Protein AF-A0A940U4U2-F1 (afdb_monomer_lite)

Secondary structure (DSSP, 8-state):
-EEESS-----TT-----EEE--GGGGGSPSEEEEEEEEE--TTTS---EEEEEEEEEPPP--S-EEEEEEETTEEEEEE-SSSSSB---TTTSEEE-SS---TT-EEEEEEGGGS-EEEEEEETTEEEE--S--SS---TTTSEEEE-S--STT-EEEEE-TTSSS--EEEEEETTEEEE--SS-S---BTTBEEE--S--STT-EEEEE-TTSSS--EEEEEETTEEEE-SS-SSS---TTTSEEE-SS--STT-EEEEE-TTSSS--EEEEEETTEEEE-SSSSSS---TTTSEEESBS--STT-EEEE-

Foldseek 3Di:
DDKVPLDDDDDPPDDDDIDDDDDPCLVVDDFDKDKDWDWDADPPPRPDIDIHIDIDTDAPLLQQWKKWWDADPQFIKIWTQRRSPLAPPDCVRTNIADRDGSHPQWDKAWACAPVPPIWIWIDHQQKIWTCQQRRSYDDDCVNIPIAGAQHRDPQWDKDWWAQPLPRHIFIWTDHQQWIWTAPNPRHRDDDVNTPIADSDHRDPQWDKAWWQQPLPSHIAIWTDHQQKIWTQNVRRRYDPDCVRTPIAHHAHRDPPWDKYWDQSRPSSHIAIWTDDQQKIWTPNVRPSDRPDCVRTPMRRHRHRDPPIDMYTD

Radius of gyration: 23.56 Å; chains: 1; bounding box: 61×48×70 Å

Sequence (313 aa):
MKLSPAGGNLKSGATVKVSASIDDIAASFQPGTYYASILFKNNTNGQGNISLPLRFQVKYPAAGIIGIFRKEAGLGYWYFDDNGNGQWDGCETDACFGPFGGGTGDVPLIGNWEGKGKRIAIYRGGYWFFDYNGSGTWDDCNLNVCKKGFGGSPEDIPVVGDWEGKGIDRIGFYRNGSWFLDNGNGVLEACGVDFCLGPFGGYPEDLPVVGDWTGNGASKIGIYRNGQWFLDANGNGKWDGCETDRCIEDFGGLPGDLPVAGDWTGNGVSKIGFYRNGAWYLDYNGNGIWDGCDVDECFQSFGGIPGDLPVVY

pLDDT: mean 89.65, std 8.81, range [51.09, 98.69]

Structure (mmCIF, N/CA/C/O backbone):
data_AF-A0A940U4U2-F1
#
_entry.id   AF-A0A940U4U2-F1
#
loop_
_atom_site.group_PDB
_atom_site.id
_atom_site.type_symbol
_atom_site.label_atom_id
_atom_site.label_alt_id
_atom_site.label_comp_id
_atom_site.label_asym_id
_atom_site.label_entity_id
_atom_site.label_seq_id
_atom_site.pdbx_PDB_ins_code
_atom_site.Cartn_x
_atom_site.Cartn_y
_atom_site.Cartn_z
_atom_site.occupancy
_atom_site.B_iso_or_equiv
_atom_site.auth_seq_id
_atom_site.auth_comp_id
_atom_site.auth_asym_id
_atom_site.auth_atom_id
_atom_site.pdbx_PDB_model_num
ATOM 1 N N . MET A 1 1 ? -9.619 -1.098 36.007 1.00 73.56 1 MET A N 1
ATOM 2 C CA . MET A 1 1 ? -10.976 -0.607 35.659 1.00 73.56 1 MET A CA 1
ATOM 3 C C . MET A 1 1 ? -11.559 0.122 36.863 1.00 73.56 1 MET A C 1
ATOM 5 O O . MET A 1 1 ? -11.462 -0.385 37.977 1.00 73.56 1 MET A O 1
ATOM 9 N N . LYS A 1 2 ? -12.165 1.293 36.655 1.00 80.25 2 LYS A N 1
ATOM 10 C CA . LYS A 1 2 ? -12.806 2.106 37.699 1.00 80.25 2 LYS A CA 1
ATOM 11 C C . LYS A 1 2 ? -14.323 2.121 37.502 1.00 80.25 2 LYS A C 1
ATOM 13 O O . LYS A 1 2 ? -14.800 2.153 36.372 1.00 80.25 2 LYS A O 1
ATOM 18 N N . LEU A 1 3 ? -15.072 2.107 38.606 1.00 83.50 3 LEU A N 1
ATOM 19 C CA . LEU A 1 3 ? -16.534 2.227 38.623 1.00 83.50 3 LEU A CA 1
ATOM 20 C C . LEU A 1 3 ? -16.937 3.556 39.264 1.00 83.50 3 LEU A C 1
ATOM 22 O O . LEU A 1 3 ? -16.390 3.924 40.304 1.00 83.50 3 LEU A O 1
ATOM 26 N N . SER A 1 4 ? -17.918 4.250 38.684 1.00 86.75 4 SER A N 1
ATOM 27 C CA . SER A 1 4 ? -18.458 5.486 39.256 1.00 86.75 4 SER A CA 1
ATOM 28 C C . SER A 1 4 ? -19.975 5.622 39.033 1.00 86.75 4 SER A C 1
ATOM 30 O O . SER A 1 4 ? -20.406 5.666 37.877 1.00 86.75 4 SER A O 1
ATOM 32 N N . PRO A 1 5 ? -20.794 5.705 40.105 1.00 85.75 5 PRO A N 1
ATOM 33 C CA . PRO A 1 5 ? -20.440 5.395 41.494 1.00 85.75 5 PRO A CA 1
ATOM 34 C C . PRO A 1 5 ? -20.258 3.877 41.698 1.00 85.75 5 PRO A C 1
ATOM 36 O O . PRO A 1 5 ? -20.974 3.076 41.106 1.00 85.75 5 PRO A O 1
ATOM 39 N N . ALA A 1 6 ? -19.331 3.467 42.571 1.00 83.19 6 ALA A N 1
ATOM 40 C CA . ALA A 1 6 ? -19.114 2.050 42.908 1.00 83.19 6 ALA A CA 1
ATOM 41 C C . ALA A 1 6 ? -20.149 1.482 43.909 1.00 83.19 6 ALA A C 1
ATOM 43 O O . ALA A 1 6 ? -20.152 0.287 44.197 1.00 83.19 6 ALA A O 1
ATOM 44 N N . GLY A 1 7 ? -21.024 2.335 44.449 1.00 84.00 7 GLY A N 1
ATOM 45 C CA . GLY A 1 7 ? -22.088 1.972 45.382 1.00 84.00 7 GLY A CA 1
ATOM 46 C C . GLY A 1 7 ? -22.942 3.181 45.766 1.00 84.00 7 GLY A C 1
ATOM 47 O O . GLY A 1 7 ? -22.566 4.325 45.515 1.00 84.00 7 GLY A O 1
ATOM 48 N N . GLY A 1 8 ? -24.106 2.935 46.366 1.00 85.44 8 GLY A N 1
ATOM 49 C CA . GLY A 1 8 ? -25.023 3.985 46.805 1.00 85.44 8 GLY A CA 1
ATOM 50 C C . GLY A 1 8 ? -26.379 3.434 47.237 1.00 85.44 8 GLY A C 1
ATOM 51 O O . GLY A 1 8 ? -26.629 2.234 47.147 1.00 85.44 8 GLY A O 1
ATOM 52 N N . ASN A 1 9 ? -27.257 4.327 47.693 1.00 84.44 9 ASN A N 1
ATOM 53 C CA . ASN A 1 9 ? -28.628 3.988 48.067 1.00 84.44 9 ASN A CA 1
ATOM 54 C C . ASN A 1 9 ? -29.591 4.384 46.945 1.00 84.44 9 ASN A C 1
ATOM 56 O O . ASN A 1 9 ? -29.570 5.526 46.485 1.00 84.44 9 ASN A O 1
ATOM 60 N N . LEU A 1 10 ? -30.471 3.463 46.553 1.00 83.06 10 LEU A N 1
ATOM 61 C CA . LEU A 1 10 ? -31.552 3.722 45.606 1.00 83.06 10 LEU A CA 1
ATOM 62 C C . LEU A 1 10 ? -32.899 3.677 46.327 1.00 83.06 10 LEU A C 1
ATOM 64 O O . LEU A 1 10 ? -33.168 2.756 47.096 1.00 83.06 10 LEU A O 1
ATOM 68 N N . LYS A 1 11 ? -33.769 4.652 46.059 1.00 85.81 11 LYS A N 1
ATOM 69 C CA . LYS A 1 11 ? -35.176 4.564 46.471 1.00 85.81 11 LYS A CA 1
ATOM 70 C C . LYS A 1 11 ? -35.928 3.619 45.531 1.00 85.81 11 LYS A C 1
ATOM 72 O O . LYS A 1 11 ? -35.532 3.446 44.380 1.00 85.81 11 LYS A O 1
ATOM 77 N N . SER A 1 12 ? -37.032 3.046 46.009 1.00 82.25 12 SER A N 1
ATOM 78 C CA . SER A 1 12 ? -37.917 2.232 45.166 1.00 82.25 12 SER A CA 1
ATOM 79 C C . SER A 1 12 ? -38.336 3.007 43.910 1.00 82.25 12 SER A C 1
ATOM 81 O O . SER A 1 12 ? -38.736 4.167 44.012 1.00 82.25 12 SER A O 1
ATOM 83 N N . GLY A 1 13 ? -38.199 2.380 42.738 1.00 83.12 13 GLY A N 1
ATOM 84 C CA . GLY A 1 13 ? -38.527 2.972 41.435 1.00 83.12 13 GLY A CA 1
ATOM 85 C C . GLY A 1 13 ? -37.515 3.986 40.883 1.00 83.12 13 GLY A C 1
ATOM 86 O O . GLY A 1 13 ? -37.729 4.502 39.791 1.00 83.12 13 GLY A O 1
ATOM 87 N N . ALA A 1 14 ? -36.426 4.285 41.598 1.00 86.88 14 ALA A N 1
ATOM 88 C CA . ALA A 1 14 ? -35.375 5.169 41.097 1.00 86.88 14 ALA A CA 1
ATOM 89 C C . ALA A 1 14 ? -34.406 4.435 40.150 1.00 86.88 14 ALA A C 1
ATOM 91 O O . ALA A 1 14 ? -34.341 3.208 40.122 1.00 86.88 14 ALA A O 1
ATOM 92 N N . THR A 1 15 ? -33.608 5.203 39.407 1.00 85.06 15 THR A N 1
ATOM 93 C CA . THR A 1 15 ? -32.552 4.709 38.510 1.00 85.06 15 THR A CA 1
ATOM 94 C C . THR A 1 15 ? -31.234 5.426 38.795 1.00 85.06 15 THR A C 1
ATOM 96 O O . THR A 1 15 ? -31.237 6.621 39.089 1.00 85.06 15 THR A O 1
ATOM 99 N N . VAL A 1 16 ? -30.105 4.728 38.655 1.00 85.81 16 VAL A N 1
ATOM 100 C CA . VAL A 1 16 ? -28.755 5.319 38.678 1.00 85.81 16 VAL A CA 1
ATOM 101 C C . VAL A 1 16 ? -27.968 4.849 37.462 1.00 85.81 16 VAL A C 1
ATOM 103 O O . VAL A 1 16 ? -28.085 3.696 37.052 1.00 85.81 16 VAL A O 1
ATOM 106 N N . LYS A 1 17 ? -27.157 5.740 36.890 1.00 83.81 17 LYS A N 1
ATOM 107 C CA . LYS A 1 17 ? -26.181 5.393 35.857 1.00 83.81 17 LYS A CA 1
ATOM 108 C C . LYS A 1 17 ? -24.862 5.035 36.538 1.00 83.81 17 LYS A C 1
ATOM 110 O O . LYS A 1 17 ? -24.334 5.849 37.290 1.00 83.81 17 LYS A O 1
ATOM 115 N N . VAL A 1 18 ? -24.349 3.837 36.272 1.00 83.62 18 VAL A N 1
ATOM 116 C CA . VAL A 1 18 ? -23.005 3.413 36.684 1.00 83.62 18 VAL A CA 1
ATOM 117 C C . VAL A 1 18 ? -22.132 3.374 35.443 1.00 83.62 18 VAL A C 1
ATOM 119 O O . VAL A 1 18 ? -22.464 2.692 34.475 1.00 83.62 18 VAL A O 1
ATOM 122 N N . SER A 1 19 ? -21.032 4.116 35.471 1.00 81.31 19 SER A N 1
ATOM 123 C CA . SER A 1 19 ? -20.027 4.095 34.414 1.00 81.31 19 SER A CA 1
ATOM 124 C C . SER A 1 19 ? -18.872 3.192 34.830 1.00 81.31 19 SER A C 1
ATOM 126 O O . SER A 1 19 ? -18.379 3.297 35.955 1.00 81.31 19 SER A O 1
ATOM 128 N N . ALA A 1 20 ? -18.434 2.330 33.916 1.00 79.25 20 ALA A N 1
ATOM 129 C CA . ALA A 1 20 ? -17.174 1.610 34.019 1.00 79.25 20 ALA A CA 1
ATOM 130 C C . ALA A 1 20 ? -16.187 2.221 33.025 1.00 79.25 20 ALA A C 1
ATOM 132 O O . ALA A 1 20 ? -16.533 2.408 31.860 1.00 79.25 20 ALA A O 1
ATOM 133 N N . SER A 1 21 ? -14.981 2.544 33.482 1.00 77.19 21 SER A N 1
ATOM 134 C CA . SER A 1 21 ? -13.904 3.028 32.622 1.00 77.19 21 SER A CA 1
ATOM 135 C C . SER A 1 21 ? -12.669 2.157 32.779 1.00 77.19 21 SER A C 1
ATOM 137 O O . SER A 1 21 ? -12.340 1.681 33.873 1.00 77.19 21 SER A O 1
ATOM 139 N N . ILE A 1 22 ? -11.971 1.950 31.673 1.00 74.50 22 ILE A N 1
ATOM 140 C CA . ILE A 1 22 ? -10.638 1.365 31.684 1.00 74.50 22 ILE A CA 1
ATOM 141 C C . ILE A 1 22 ? -9.683 2.421 32.264 1.00 74.50 22 ILE A C 1
ATOM 143 O O . ILE A 1 22 ? -9.863 3.615 32.037 1.00 74.50 22 ILE A O 1
ATOM 147 N N . ASP A 1 23 ? -8.763 1.999 33.125 1.00 76.62 23 ASP A N 1
ATOM 148 C CA . ASP A 1 23 ? -7.698 2.841 33.672 1.00 76.62 23 ASP A CA 1
ATOM 149 C C . ASP A 1 23 ? -6.376 2.548 32.957 1.00 76.62 23 ASP A C 1
ATOM 151 O O . ASP A 1 23 ? -6.257 1.558 32.238 1.00 76.62 23 ASP A O 1
ATOM 155 N N . ASP A 1 24 ? -5.373 3.388 33.202 1.00 71.69 24 ASP A N 1
ATOM 156 C CA . ASP A 1 24 ? -4.065 3.354 32.529 1.00 71.69 24 ASP A CA 1
ATOM 157 C C . ASP A 1 24 ? -3.314 2.018 32.702 1.00 71.69 24 ASP A C 1
ATOM 159 O O . ASP A 1 24 ? -2.383 1.719 31.963 1.00 71.69 24 ASP A O 1
ATOM 163 N N . ILE A 1 25 ? -3.754 1.166 33.638 1.00 69.81 25 ILE A N 1
ATOM 164 C CA . ILE A 1 25 ? -3.263 -0.208 33.809 1.00 69.81 25 ILE A CA 1
ATOM 165 C C . ILE A 1 25 ? -3.473 -1.047 32.537 1.00 69.81 25 ILE A C 1
ATOM 167 O O . ILE A 1 25 ? -2.694 -1.960 32.285 1.00 69.81 25 ILE A O 1
ATOM 171 N N . ALA A 1 26 ? -4.479 -0.754 31.707 1.00 66.06 26 ALA A N 1
ATOM 172 C CA . ALA A 1 26 ? -4.673 -1.486 30.454 1.00 66.06 26 ALA A CA 1
ATOM 173 C C . ALA A 1 26 ? -3.474 -1.388 29.498 1.00 66.06 26 ALA A C 1
ATOM 175 O O . ALA A 1 26 ? -3.264 -2.314 28.721 1.00 66.06 26 ALA A O 1
ATOM 176 N N . ALA A 1 27 ? -2.639 -0.349 29.612 1.00 63.41 27 ALA A N 1
ATOM 177 C CA . ALA A 1 27 ? -1.405 -0.233 28.837 1.00 63.41 27 ALA A CA 1
ATOM 178 C C . ALA A 1 27 ? -0.370 -1.331 29.161 1.00 63.41 27 ALA A C 1
ATOM 180 O O . ALA A 1 27 ? 0.558 -1.544 28.388 1.00 63.41 27 ALA A O 1
ATOM 181 N N . SER A 1 28 ? -0.502 -2.041 30.290 1.00 72.62 28 SER A N 1
ATOM 182 C CA . SER A 1 28 ? 0.400 -3.140 30.663 1.00 72.62 28 SER A CA 1
ATOM 183 C C . SER A 1 28 ? -0.110 -4.524 30.256 1.00 72.62 28 SER A C 1
ATOM 185 O O . SER A 1 28 ? 0.528 -5.529 30.575 1.00 72.62 28 SER A O 1
ATOM 187 N N . PHE A 1 29 ? -1.298 -4.613 29.659 1.00 73.00 29 PHE A N 1
ATOM 188 C CA . PHE A 1 29 ? -1.885 -5.887 29.267 1.00 73.00 29 PHE A CA 1
ATOM 189 C C . PHE A 1 29 ? -1.269 -6.331 27.941 1.00 73.00 29 PHE A C 1
ATOM 191 O O . PHE A 1 29 ? -0.959 -5.513 27.080 1.00 73.00 29 PHE A O 1
ATOM 198 N N . GLN A 1 30 ? -1.081 -7.639 27.780 1.00 71.38 30 GLN A N 1
ATOM 199 C CA . GLN A 1 30 ? -0.747 -8.175 26.467 1.00 71.38 30 GLN A CA 1
ATOM 200 C C . GLN A 1 30 ? -1.970 -8.060 25.550 1.00 71.38 30 GLN A C 1
ATOM 202 O O . GLN A 1 30 ? -3.103 -8.029 26.034 1.00 71.38 30 GLN A O 1
ATOM 207 N N . PRO A 1 31 ? -1.776 -8.025 24.232 1.00 69.94 31 PRO A N 1
ATOM 208 C CA . PRO A 1 31 ? -2.895 -8.064 23.310 1.00 69.94 31 PRO A CA 1
ATOM 209 C C . PRO A 1 31 ? -3.717 -9.340 23.470 1.00 69.94 31 PRO A C 1
ATOM 211 O O . PRO A 1 31 ? -3.188 -10.435 23.666 1.00 69.94 31 PRO A O 1
ATOM 214 N N . GLY A 1 32 ? -5.033 -9.188 23.426 1.00 67.50 32 GLY A N 1
ATOM 215 C CA . GLY A 1 32 ? -5.975 -10.263 23.667 1.00 67.50 32 GLY A CA 1
ATOM 216 C C . GLY A 1 32 ? -7.377 -9.769 23.991 1.00 67.50 32 GLY A C 1
ATOM 217 O O . GLY A 1 32 ? -7.620 -8.600 24.304 1.00 67.50 32 GLY A O 1
ATOM 218 N N . THR A 1 33 ? -8.327 -10.700 23.923 1.00 77.50 33 THR A N 1
ATOM 219 C CA . THR A 1 33 ? -9.676 -10.475 24.442 1.00 77.50 33 THR A CA 1
ATOM 220 C C . THR A 1 33 ? -9.715 -10.863 25.909 1.00 77.50 33 THR A C 1
ATOM 222 O O . THR A 1 33 ? -9.374 -11.984 26.286 1.00 77.50 33 THR A O 1
ATOM 225 N N . TYR A 1 34 ? -10.195 -9.942 26.727 1.00 81.44 34 TYR A N 1
ATOM 226 C CA . TYR A 1 34 ? -10.358 -10.125 28.151 1.00 81.44 34 TYR A CA 1
ATOM 227 C C . TYR A 1 34 ? -11.831 -10.066 28.521 1.00 81.44 34 TYR A C 1
ATOM 229 O O . TYR A 1 34 ? -12.612 -9.253 28.016 1.00 81.44 34 TYR A O 1
ATOM 237 N N . TYR A 1 35 ? -12.196 -10.938 29.452 1.00 84.00 35 TYR A N 1
ATOM 238 C CA . TYR A 1 35 ? -13.545 -11.044 29.971 1.00 84.00 35 TYR A CA 1
ATOM 239 C C . TYR A 1 35 ? -13.549 -10.632 31.434 1.00 84.00 35 TYR A C 1
ATOM 241 O O . TYR A 1 35 ? -12.702 -11.048 32.224 1.00 84.00 35 TYR A O 1
ATOM 249 N N . ALA A 1 36 ? -14.524 -9.814 31.794 1.00 83.19 36 ALA A N 1
ATOM 250 C CA . ALA A 1 36 ? -14.787 -9.424 33.166 1.00 83.19 36 ALA A CA 1
ATOM 251 C C . ALA A 1 36 ? -16.295 -9.424 33.413 1.00 83.19 36 ALA A C 1
ATOM 253 O O . ALA A 1 36 ? -17.101 -9.652 32.512 1.00 83.19 36 ALA A O 1
ATOM 254 N N . SER A 1 37 ? -16.695 -9.157 34.649 1.00 86.81 37 SER A N 1
ATOM 255 C CA . SER A 1 37 ? -18.101 -8.967 34.980 1.00 86.81 37 SER A CA 1
ATOM 256 C C . SER A 1 37 ? -18.265 -7.866 36.013 1.00 86.81 37 SER A C 1
ATOM 258 O O . SER A 1 37 ? -17.538 -7.850 37.009 1.00 86.81 37 SER A O 1
ATOM 260 N N . ILE A 1 38 ? -19.245 -6.986 35.817 1.00 85.62 38 ILE A N 1
ATOM 261 C CA . ILE A 1 38 ? -19.690 -6.066 36.866 1.00 85.62 38 ILE A CA 1
ATOM 262 C C . ILE A 1 38 ? -20.742 -6.788 37.699 1.00 85.62 38 ILE A C 1
ATOM 264 O O . ILE A 1 38 ? -21.801 -7.158 37.193 1.00 85.62 38 ILE A O 1
ATOM 268 N N . LEU A 1 39 ? -20.457 -6.956 38.988 1.00 87.25 39 LEU A N 1
ATOM 269 C CA . LEU A 1 39 ? -21.382 -7.552 39.941 1.00 87.25 39 LEU A CA 1
ATOM 270 C C . LEU A 1 39 ? -22.124 -6.465 40.723 1.00 87.25 39 LEU A C 1
ATOM 272 O O . LEU A 1 39 ? -21.529 -5.752 41.530 1.00 87.25 39 LEU A O 1
ATOM 276 N N . PHE A 1 40 ? -23.440 -6.401 40.547 1.00 86.25 40 PHE A N 1
ATOM 277 C CA . PHE A 1 40 ? -24.332 -5.578 41.356 1.00 86.25 40 PHE A CA 1
ATOM 278 C C . PHE A 1 40 ? -24.867 -6.418 42.516 1.00 86.25 40 PHE A C 1
ATOM 280 O O . PHE A 1 40 ? -25.560 -7.415 42.301 1.00 86.25 40 PHE A O 1
ATOM 287 N N . LYS A 1 41 ? -24.539 -6.024 43.753 1.00 86.25 41 LYS A N 1
ATOM 288 C CA . LYS A 1 41 ? -25.039 -6.668 44.975 1.00 86.25 41 LYS A CA 1
ATOM 289 C C . LYS A 1 41 ? -26.103 -5.808 45.644 1.00 86.25 41 LYS A C 1
ATOM 291 O O . LYS A 1 41 ? -25.838 -4.668 46.021 1.00 86.25 41 LYS A O 1
ATOM 296 N N . ASN A 1 42 ? -27.283 -6.378 45.837 1.00 82.88 42 ASN A N 1
ATOM 297 C CA . ASN A 1 42 ? -28.318 -5.820 46.678 1.00 82.88 42 ASN A CA 1
ATOM 298 C C . ASN A 1 42 ? -28.096 -6.239 48.139 1.00 82.88 42 ASN A C 1
ATOM 300 O O . ASN A 1 42 ? -28.363 -7.375 48.533 1.00 82.88 42 ASN A O 1
ATOM 304 N N . ASN A 1 43 ? -27.651 -5.287 48.956 1.00 82.44 43 ASN A N 1
ATOM 305 C CA . ASN A 1 43 ? -27.386 -5.514 50.375 1.00 82.44 43 ASN A CA 1
ATOM 306 C C . ASN A 1 43 ? -28.600 -5.243 51.283 1.00 82.44 43 ASN A C 1
ATOM 308 O O . ASN A 1 43 ? -28.461 -5.339 52.498 1.00 82.44 43 ASN A O 1
ATOM 312 N N . THR A 1 44 ? -29.779 -4.897 50.746 1.00 80.19 44 THR A N 1
ATOM 313 C CA . THR A 1 44 ? -30.961 -4.634 51.588 1.00 80.19 44 THR A CA 1
ATOM 314 C C . THR A 1 44 ? -31.681 -5.917 51.985 1.00 80.19 44 THR A C 1
ATOM 316 O O . THR A 1 44 ? -32.074 -6.068 53.136 1.00 80.19 44 THR A O 1
ATOM 319 N N . ASN A 1 45 ? -31.870 -6.842 51.040 1.00 79.12 45 ASN A N 1
ATOM 320 C CA . ASN A 1 45 ? -32.565 -8.116 51.264 1.00 79.12 45 ASN A CA 1
ATOM 321 C C . ASN A 1 45 ? -31.836 -9.330 50.661 1.00 79.12 45 ASN A C 1
ATOM 323 O O . ASN A 1 45 ? -32.355 -10.442 50.725 1.00 79.12 45 ASN A O 1
ATOM 327 N N . GLY A 1 46 ? -30.658 -9.131 50.056 1.00 72.44 46 GLY A N 1
ATOM 328 C CA . GLY A 1 46 ? -29.865 -10.199 49.441 1.00 72.44 46 GLY A CA 1
ATOM 329 C C . GLY A 1 46 ? -30.437 -10.771 48.137 1.00 72.44 46 GLY A C 1
ATOM 330 O O . GLY A 1 46 ? -29.862 -11.714 47.598 1.00 72.44 46 GLY A O 1
ATOM 331 N N . GLN A 1 47 ? -31.543 -10.230 47.617 1.00 79.50 47 GLN A N 1
ATOM 332 C CA . GLN A 1 47 ? -32.192 -10.679 46.381 1.00 79.50 47 GLN A CA 1
ATOM 333 C C . GLN A 1 47 ? -32.019 -9.658 45.250 1.00 79.50 47 GLN A C 1
ATOM 335 O O . GLN A 1 47 ? -31.954 -8.454 45.486 1.00 79.50 47 GLN A O 1
ATOM 340 N N . GLY A 1 48 ? -31.987 -10.133 44.000 1.00 79.56 48 GLY A N 1
ATOM 341 C CA . GLY A 1 48 ? -31.850 -9.265 42.822 1.00 79.56 48 GLY A CA 1
ATOM 342 C C . GLY A 1 48 ? -30.409 -8.857 42.496 1.00 79.56 48 GLY A C 1
ATOM 343 O O . GLY A 1 48 ? -30.204 -7.877 41.785 1.00 79.56 48 GLY A O 1
ATOM 344 N N . ASN A 1 49 ? -29.412 -9.597 42.997 1.00 88.06 49 ASN A N 1
ATOM 345 C CA . ASN A 1 49 ? -28.038 -9.467 42.511 1.00 88.06 49 ASN A CA 1
ATOM 346 C C . ASN A 1 49 ? -27.990 -9.813 41.018 1.00 88.06 49 ASN A C 1
ATOM 348 O O . ASN A 1 49 ? -28.579 -10.811 40.601 1.00 88.06 49 ASN A O 1
ATOM 352 N N . ILE A 1 50 ? -27.254 -9.033 40.232 1.00 87.62 50 ILE A N 1
ATOM 353 C CA . ILE A 1 50 ? -27.058 -9.286 38.801 1.00 87.62 50 ILE A CA 1
ATOM 354 C C . ILE A 1 50 ? -25.579 -9.150 38.446 1.00 87.62 50 ILE A C 1
ATOM 356 O O . ILE A 1 50 ? -24.876 -8.291 38.978 1.00 87.62 50 ILE A O 1
ATOM 360 N N . SER A 1 51 ? -25.109 -10.022 37.558 1.00 88.81 51 SER A N 1
ATOM 361 C CA . SER A 1 51 ? -23.772 -9.960 36.976 1.00 88.81 51 SER A CA 1
ATOM 362 C C . SER A 1 51 ? -23.911 -9.606 35.503 1.00 88.81 51 SER A C 1
ATOM 364 O O . SER A 1 51 ? -24.610 -10.309 34.772 1.00 88.81 51 SER A O 1
ATOM 366 N N . LEU A 1 52 ? -23.288 -8.510 35.078 1.00 88.69 52 LEU A N 1
ATOM 367 C CA . LEU A 1 52 ? -23.254 -8.109 33.675 1.00 88.69 52 LEU A CA 1
ATOM 368 C C . LEU A 1 52 ? -21.881 -8.454 33.093 1.00 88.69 52 LEU A C 1
ATOM 370 O O . LEU A 1 52 ? -20.877 -7.998 33.651 1.00 88.69 52 LEU A O 1
ATOM 374 N N . PRO A 1 53 ? -21.807 -9.245 32.007 1.00 86.00 53 PRO A N 1
ATOM 375 C CA . PRO A 1 53 ? -20.540 -9.539 31.363 1.00 86.00 53 PRO A CA 1
ATOM 376 C C . PRO A 1 53 ? -19.981 -8.278 30.704 1.00 86.00 53 PRO A C 1
ATOM 378 O O . PRO A 1 53 ? -20.711 -7.482 30.116 1.00 86.00 53 PRO A O 1
ATOM 381 N N . LEU A 1 54 ? -18.667 -8.125 30.788 1.00 83.81 54 LEU A N 1
ATOM 382 C CA . LEU A 1 54 ? -17.893 -7.153 30.040 1.00 83.81 54 LEU A CA 1
ATOM 383 C C . LEU A 1 54 ? -16.881 -7.894 29.180 1.00 83.81 54 LEU A C 1
ATOM 385 O O . LEU A 1 54 ? -16.216 -8.824 29.640 1.00 83.81 54 LEU A O 1
ATOM 389 N N . ARG A 1 55 ? -16.730 -7.423 27.950 1.00 81.12 55 ARG A N 1
ATOM 390 C CA . ARG A 1 55 ? -15.636 -7.789 27.059 1.00 81.12 55 ARG A CA 1
ATOM 391 C C . ARG A 1 55 ? -14.822 -6.528 26.819 1.00 81.12 55 ARG A C 1
ATOM 393 O O . ARG A 1 55 ? -15.400 -5.488 26.515 1.00 81.12 55 ARG A O 1
ATOM 400 N N . PHE A 1 56 ? -13.510 -6.620 26.963 1.00 78.69 56 PHE A N 1
ATOM 401 C CA . PHE A 1 56 ? -12.601 -5.592 26.474 1.00 78.69 56 PHE A CA 1
ATOM 402 C C . PHE A 1 56 ? -11.491 -6.255 25.673 1.00 78.69 56 PHE A C 1
ATOM 404 O O . PHE A 1 56 ? -11.093 -7.383 25.961 1.00 78.69 56 PHE A O 1
ATOM 411 N N . GLN A 1 57 ? -11.025 -5.567 24.644 1.00 71.62 57 GLN A N 1
ATOM 412 C CA . GLN A 1 57 ? -9.959 -6.047 23.787 1.00 71.62 57 GLN A CA 1
ATOM 413 C C . GLN A 1 57 ? -8.786 -5.097 23.948 1.00 71.62 57 GLN A C 1
ATOM 415 O O . GLN A 1 57 ? -8.934 -3.889 23.785 1.00 71.62 57 GLN A O 1
ATOM 420 N N . VAL A 1 58 ? -7.643 -5.654 24.323 1.00 71.44 58 VAL A N 1
ATOM 421 C CA . VAL A 1 58 ? -6.366 -4.957 24.234 1.00 71.44 58 VAL A CA 1
ATOM 422 C C . VAL A 1 58 ? -5.803 -5.388 22.897 1.00 71.44 58 VAL A C 1
ATOM 424 O O . VAL A 1 58 ? -5.614 -6.580 22.664 1.00 71.44 58 VAL A O 1
ATOM 427 N N . LYS A 1 59 ? -5.634 -4.452 21.979 1.00 63.62 59 LYS A N 1
ATOM 428 C CA . LYS A 1 59 ? -4.933 -4.721 20.727 1.00 63.62 59 LYS A CA 1
ATOM 429 C C . LYS A 1 59 ? -3.478 -4.311 20.938 1.00 63.62 59 LYS A C 1
ATOM 431 O O . LYS A 1 59 ? -3.186 -3.549 21.865 1.00 63.62 59 LYS A O 1
ATOM 436 N N . TYR A 1 60 ? -2.557 -4.812 20.115 1.00 57.50 60 TYR A N 1
ATOM 437 C CA . TYR A 1 60 ? -1.328 -4.038 19.936 1.00 57.50 60 TYR A CA 1
ATOM 438 C C . TYR A 1 60 ? -1.784 -2.612 19.587 1.00 57.50 60 TYR A C 1
ATOM 440 O O . TYR A 1 60 ? -2.806 -2.499 18.897 1.00 57.50 60 TYR A O 1
ATOM 448 N N . PRO A 1 61 ? -1.102 -1.531 20.022 1.00 52.25 61 PRO A N 1
ATOM 449 C CA . PRO A 1 61 ? -1.199 -0.332 19.203 1.00 52.25 61 PRO A CA 1
ATOM 450 C C . PRO A 1 61 ? -0.940 -0.855 17.795 1.00 52.25 61 PRO A C 1
ATOM 452 O O . PRO A 1 61 ? 0.050 -1.576 17.608 1.00 52.25 61 PRO A O 1
ATOM 455 N N . ALA A 1 62 ? -1.872 -0.655 16.857 1.00 52.59 62 ALA A N 1
ATOM 456 C CA . ALA A 1 62 ? -1.479 -0.764 15.466 1.00 52.59 62 ALA A CA 1
ATOM 457 C C . ALA A 1 62 ? -0.265 0.153 15.443 1.00 52.59 62 ALA A C 1
ATOM 459 O O . ALA A 1 62 ? -0.424 1.341 15.720 1.00 52.59 62 ALA A O 1
ATOM 460 N N . ALA A 1 63 ? 0.957 -0.403 15.389 1.00 51.09 63 ALA A N 1
ATOM 461 C CA . ALA A 1 63 ? 2.152 0.435 15.424 1.00 51.09 63 ALA A CA 1
ATOM 462 C C . ALA A 1 63 ? 1.866 1.526 14.399 1.00 51.09 63 ALA A C 1
ATOM 464 O O . ALA A 1 63 ? 1.262 1.149 13.415 1.00 51.09 63 ALA A O 1
ATOM 465 N N . GLY A 1 64 ? 2.128 2.816 14.614 1.00 56.38 64 GLY A N 1
ATOM 466 C CA . GLY A 1 64 ? 1.644 3.834 13.669 1.00 56.38 64 GLY A CA 1
ATOM 467 C C . GLY A 1 64 ? 2.022 3.485 12.224 1.00 56.38 64 GLY A C 1
ATOM 468 O O . GLY A 1 64 ? 3.180 3.615 11.816 1.00 56.38 64 GLY A O 1
ATOM 469 N N . ILE A 1 65 ? 1.077 2.854 11.527 1.00 72.38 65 ILE A N 1
ATOM 470 C CA . ILE A 1 65 ? 1.288 1.981 10.362 1.00 72.38 65 ILE A CA 1
ATOM 471 C C . ILE A 1 65 ? 0.426 2.560 9.259 1.00 72.38 65 ILE A C 1
ATOM 473 O O . ILE A 1 65 ? 0.871 2.597 8.124 1.00 72.38 65 ILE A O 1
ATOM 477 N N . ILE A 1 66 ? -0.777 3.039 9.582 1.00 90.81 66 ILE A N 1
ATOM 478 C CA . ILE A 1 66 ? -1.642 3.694 8.614 1.00 90.81 66 ILE A CA 1
ATOM 479 C C . ILE A 1 66 ? -1.367 5.194 8.591 1.00 90.81 66 ILE A C 1
ATOM 481 O O . ILE A 1 66 ? -1.167 5.851 9.615 1.00 90.81 66 ILE A O 1
ATOM 485 N N . GLY A 1 67 ? -1.385 5.745 7.392 1.00 93.88 67 GLY A N 1
ATOM 486 C CA . GLY A 1 67 ? -1.290 7.167 7.161 1.00 93.88 67 GLY A CA 1
ATOM 487 C C . GLY A 1 67 ? -2.023 7.548 5.892 1.00 93.88 67 GLY A C 1
ATOM 488 O O . GLY A 1 67 ? -2.346 6.704 5.055 1.00 93.88 67 GLY A O 1
ATOM 489 N N . ILE A 1 68 ? -2.270 8.838 5.726 1.00 95.81 68 ILE A N 1
ATOM 490 C CA . ILE A 1 68 ? -2.772 9.382 4.470 1.00 95.81 68 ILE A CA 1
ATOM 491 C C . ILE A 1 68 ? -1.865 10.498 3.976 1.00 95.81 68 ILE A C 1
ATOM 493 O O . ILE A 1 68 ? -1.359 11.318 4.745 1.00 95.81 68 ILE A O 1
ATOM 497 N N . PHE A 1 69 ? -1.696 10.537 2.663 1.00 97.12 69 PHE A N 1
ATOM 498 C CA . PHE A 1 69 ? -1.163 11.675 1.942 1.00 97.12 69 PHE A CA 1
ATOM 499 C C . PHE A 1 69 ? -2.318 12.461 1.331 1.00 97.12 69 PHE A C 1
ATOM 501 O O . PHE A 1 69 ? -3.130 11.918 0.578 1.00 97.12 69 PHE A O 1
ATOM 508 N N . ARG A 1 70 ? -2.368 13.757 1.626 1.00 96.69 70 ARG A N 1
ATOM 509 C CA . ARG A 1 70 ? -3.390 14.674 1.141 1.00 96.69 70 ARG A CA 1
ATOM 510 C C . ARG A 1 70 ? -2.776 15.765 0.288 1.00 96.69 70 ARG A C 1
ATOM 512 O O . ARG A 1 70 ? -1.835 16.443 0.695 1.00 96.69 70 ARG A O 1
ATOM 519 N N . LYS A 1 71 ? -3.373 15.993 -0.879 1.00 96.00 71 LYS A N 1
ATOM 520 C CA . LYS A 1 71 ? -3.022 17.111 -1.754 1.00 96.00 71 LYS A CA 1
ATOM 521 C C . LYS A 1 71 ? -3.995 18.273 -1.571 1.00 96.00 71 LYS A C 1
ATOM 523 O O . LYS A 1 71 ? -5.169 18.158 -1.909 1.00 96.00 71 LYS A O 1
ATOM 528 N N . GLU A 1 72 ? -3.484 19.424 -1.148 1.00 93.06 72 GLU A N 1
ATOM 529 C CA . GLU A 1 72 ? -4.249 20.664 -0.993 1.00 93.06 72 GLU A CA 1
ATOM 530 C C . GLU A 1 72 ? -3.539 21.815 -1.705 1.00 93.06 72 GLU A C 1
ATOM 532 O O . GLU A 1 72 ? -2.364 22.077 -1.473 1.00 93.06 72 GLU A O 1
ATOM 537 N N . ALA A 1 73 ? -4.242 22.500 -2.612 1.00 91.06 73 ALA A N 1
ATOM 538 C CA . ALA A 1 73 ? -3.721 23.663 -3.343 1.00 91.06 73 ALA A CA 1
ATOM 539 C C . ALA A 1 73 ? -2.343 23.453 -4.027 1.00 91.06 73 ALA A C 1
ATOM 541 O O . ALA A 1 73 ? -1.580 24.399 -4.203 1.00 91.06 73 ALA A O 1
ATOM 542 N N . GLY A 1 74 ? -2.032 22.219 -4.447 1.00 91.00 74 GLY A N 1
ATOM 543 C CA . GLY A 1 74 ? -0.751 21.872 -5.082 1.00 91.00 74 GLY A CA 1
ATOM 544 C C . GLY A 1 74 ? 0.382 21.532 -4.108 1.00 91.00 74 GLY A C 1
ATOM 545 O O . GLY A 1 74 ? 1.510 21.333 -4.552 1.00 91.00 74 GLY A O 1
ATOM 546 N N . LEU A 1 75 ? 0.086 21.442 -2.812 1.00 94.88 75 LEU A N 1
ATOM 547 C CA . LEU A 1 75 ? 0.996 21.018 -1.752 1.00 94.88 75 LEU A CA 1
ATOM 548 C C . LEU A 1 75 ? 0.553 19.671 -1.178 1.00 94.88 75 LEU A C 1
ATOM 550 O O . LEU A 1 75 ? -0.633 19.346 -1.189 1.00 94.88 75 LEU A O 1
ATOM 554 N N . GLY A 1 76 ? 1.519 18.876 -0.726 1.00 96.56 76 GLY A N 1
ATOM 555 C CA . GLY A 1 76 ? 1.304 17.556 -0.143 1.00 96.56 76 GLY A CA 1
ATOM 556 C C . GLY A 1 76 ? 1.511 17.563 1.366 1.00 96.56 76 GLY A C 1
ATOM 557 O O . GLY A 1 76 ? 2.562 18.001 1.832 1.00 96.56 76 GLY A O 1
ATOM 558 N N . TYR A 1 77 ? 0.531 17.059 2.106 1.00 96.06 77 TYR A N 1
ATOM 559 C CA . TYR A 1 77 ? 0.536 16.937 3.560 1.00 96.06 77 TYR A CA 1
ATOM 560 C C . TYR A 1 77 ? 0.359 15.476 3.956 1.00 96.06 77 TYR A C 1
ATOM 562 O O . TYR A 1 77 ? -0.377 14.738 3.306 1.00 96.06 77 TYR A O 1
ATOM 570 N N . TRP A 1 78 ? 1.036 15.063 5.015 1.00 95.75 78 TRP A N 1
ATOM 571 C CA . TRP A 1 78 ? 1.067 13.683 5.480 1.00 95.75 78 TRP A CA 1
ATOM 572 C C . TRP A 1 78 ? 0.510 13.620 6.891 1.00 95.75 78 TRP A C 1
ATOM 574 O O . TRP A 1 78 ? 0.833 14.487 7.702 1.00 95.75 78 TRP A O 1
ATOM 584 N N . TYR A 1 79 ? -0.300 12.607 7.176 1.00 94.06 79 TYR A N 1
ATOM 585 C CA . TYR A 1 79 ? -0.910 12.389 8.484 1.00 94.06 79 TYR A CA 1
ATOM 586 C C . TYR A 1 79 ? -0.792 10.915 8.844 1.00 94.06 79 TYR A C 1
ATOM 588 O O . TYR A 1 79 ? -1.111 10.064 8.014 1.00 94.06 79 TYR A O 1
ATOM 596 N N . PHE A 1 80 ? -0.351 10.624 10.061 1.00 92.12 80 PHE A N 1
ATOM 597 C CA . PHE A 1 80 ? -0.072 9.279 10.552 1.00 92.12 80 PHE A CA 1
ATOM 598 C C . PHE A 1 80 ? -0.737 9.062 11.896 1.00 92.12 80 PHE A C 1
ATOM 600 O O . PHE A 1 80 ? -0.611 9.905 12.779 1.00 92.12 80 PHE A O 1
ATOM 607 N N . ASP A 1 81 ? -1.430 7.938 12.029 1.00 90.44 81 ASP A N 1
ATOM 608 C CA . ASP A 1 81 ? -2.036 7.502 13.283 1.00 90.44 81 ASP A CA 1
ATOM 609 C C . ASP A 1 81 ? -0.936 6.940 14.193 1.00 90.44 81 ASP A C 1
ATOM 611 O O . ASP A 1 81 ? -0.665 5.741 14.182 1.00 90.44 81 ASP A O 1
ATOM 615 N N . ASP A 1 82 ? -0.225 7.804 14.920 1.00 85.69 82 ASP A N 1
ATOM 616 C CA . ASP A 1 82 ? 0.934 7.389 15.726 1.00 85.69 82 ASP A CA 1
ATOM 617 C C . ASP A 1 82 ? 0.515 6.654 17.006 1.00 85.69 82 ASP A C 1
ATOM 619 O O . ASP A 1 82 ? 1.279 5.835 17.532 1.00 85.69 82 ASP A O 1
ATOM 623 N N . ASN A 1 83 ? -0.694 6.923 17.509 1.00 81.81 83 ASN A N 1
ATOM 624 C CA . ASN A 1 83 ? -1.217 6.265 18.702 1.00 81.81 83 ASN A CA 1
ATOM 625 C C . ASN A 1 83 ? -1.934 4.931 18.393 1.00 81.81 83 ASN A C 1
ATOM 627 O O . ASN A 1 83 ? -2.162 4.137 19.313 1.00 81.81 83 ASN A O 1
ATOM 631 N N . GLY A 1 84 ? -2.233 4.665 17.116 1.00 83.81 84 GLY A N 1
ATOM 632 C CA . GLY A 1 84 ? -2.774 3.409 16.608 1.00 83.81 84 GLY A CA 1
ATOM 633 C C . GLY A 1 84 ? -4.255 3.193 16.915 1.00 83.81 84 GLY A C 1
ATOM 634 O O . GLY A 1 84 ? -4.685 2.038 17.015 1.00 83.81 84 GLY A O 1
ATOM 635 N N . ASN A 1 85 ? -5.023 4.259 17.154 1.00 81.12 85 ASN A N 1
ATOM 636 C CA . ASN A 1 85 ? -6.435 4.172 17.538 1.00 81.12 85 ASN A CA 1
ATOM 637 C C . ASN A 1 85 ? -7.413 4.319 16.354 1.00 81.12 85 ASN A C 1
ATOM 639 O O . ASN A 1 85 ? -8.627 4.164 16.538 1.00 81.12 85 ASN A O 1
ATOM 643 N N . GLY A 1 86 ? -6.904 4.607 15.155 1.00 86.50 86 GLY A N 1
ATOM 644 C CA . GLY A 1 86 ? -7.674 4.790 13.931 1.00 86.50 86 GLY A CA 1
ATOM 645 C C . GLY A 1 86 ? -8.456 6.094 13.838 1.00 86.50 86 GLY A C 1
ATOM 646 O O . GLY A 1 86 ? -9.411 6.175 13.054 1.00 86.50 86 GLY A O 1
ATOM 647 N N . GLN A 1 87 ? -8.120 7.085 14.659 1.00 87.44 87 GLN A N 1
ATOM 648 C CA . GLN A 1 87 ? -8.750 8.398 14.716 1.00 87.44 87 GLN A CA 1
ATOM 649 C C . GLN A 1 87 ? -7.695 9.484 14.564 1.00 87.44 87 GLN A C 1
ATOM 651 O O . GLN A 1 87 ? -6.561 9.328 14.983 1.00 87.44 87 GLN A O 1
ATOM 656 N N . TRP A 1 88 ? -8.085 10.592 13.936 1.00 89.56 88 TRP A N 1
ATOM 657 C CA . TRP A 1 88 ? -7.239 11.776 13.896 1.00 89.56 88 TRP A CA 1
ATOM 658 C C . TRP A 1 88 ? -7.431 12.605 15.171 1.00 89.56 88 TRP A C 1
ATOM 660 O O . TRP A 1 88 ? -8.460 13.268 15.334 1.00 89.56 88 TRP A O 1
ATOM 670 N N . ASP A 1 89 ? -6.418 12.609 16.030 1.00 87.31 89 ASP A N 1
ATOM 671 C CA . ASP A 1 89 ? -6.382 13.291 17.327 1.00 87.31 89 ASP A CA 1
ATOM 672 C C . ASP A 1 89 ? -5.583 14.605 17.304 1.00 87.31 89 ASP A C 1
ATOM 674 O O . ASP A 1 89 ? -5.494 15.324 18.304 1.00 87.31 89 ASP A O 1
ATOM 678 N N . GLY A 1 90 ? -5.032 14.971 16.144 1.00 90.44 90 GLY A N 1
ATOM 679 C CA . GLY A 1 90 ? -4.212 16.167 15.976 1.00 90.44 90 GLY A CA 1
ATOM 680 C C . GLY A 1 90 ? -2.717 15.885 16.121 1.00 90.44 90 GLY A C 1
ATOM 681 O O . GLY A 1 90 ? -2.310 14.919 16.753 1.00 90.44 90 GLY A O 1
ATOM 682 N N . CYS A 1 91 ? -1.883 16.783 15.589 1.00 90.25 91 CYS A N 1
ATOM 683 C CA . CYS A 1 91 ? -0.435 16.573 15.437 1.00 90.25 91 CYS A CA 1
ATOM 684 C C . CYS A 1 91 ? 0.382 16.471 16.745 1.00 90.25 91 CYS A C 1
ATOM 686 O O . CYS A 1 91 ? 1.602 16.343 16.698 1.00 90.25 91 CYS A O 1
ATOM 688 N N . GLU A 1 92 ? -0.249 16.654 17.907 1.00 88.44 92 GLU A N 1
ATOM 689 C CA . GLU A 1 92 ? 0.403 16.443 19.208 1.00 88.44 92 GLU A CA 1
ATOM 690 C C . GLU A 1 92 ? 0.310 14.983 19.665 1.00 88.44 92 GLU A C 1
ATOM 692 O O . GLU A 1 92 ? 1.148 14.528 20.441 1.00 88.44 92 GLU A O 1
ATOM 697 N N . THR A 1 93 ? -0.729 14.277 19.214 1.00 86.38 93 THR A N 1
ATOM 698 C CA . THR A 1 93 ? -0.991 12.869 19.538 1.00 86.38 93 THR A CA 1
ATOM 699 C C . THR A 1 93 ? -0.629 11.972 18.360 1.00 86.38 93 THR A C 1
ATOM 701 O O . THR A 1 93 ? 0.005 10.938 18.544 1.00 86.38 93 THR A O 1
ATOM 704 N N . ASP A 1 94 ? -0.998 12.423 17.168 1.00 89.19 94 ASP A N 1
ATOM 705 C CA . ASP A 1 94 ? -0.661 11.832 15.885 1.00 89.19 94 ASP A CA 1
ATOM 706 C C . ASP A 1 94 ? 0.492 12.589 15.231 1.00 89.19 94 ASP A C 1
ATOM 708 O O . ASP A 1 94 ? 0.840 13.693 15.653 1.00 89.19 94 ASP A O 1
ATOM 712 N N . ALA A 1 95 ? 1.049 12.058 14.145 1.00 88.56 95 ALA A N 1
ATOM 713 C CA . ALA A 1 95 ? 2.043 12.785 13.367 1.00 88.56 95 ALA A CA 1
ATOM 714 C C . ALA A 1 95 ? 1.411 13.491 12.165 1.00 88.56 95 ALA A C 1
ATOM 716 O O . ALA A 1 95 ? 0.581 12.939 11.441 1.00 88.56 95 ALA A O 1
ATOM 717 N N . CYS A 1 96 ? 1.851 14.725 11.916 1.00 91.12 96 CYS A N 1
ATOM 718 C CA . CYS A 1 96 ? 1.594 15.410 10.660 1.00 91.12 96 CYS A CA 1
ATOM 719 C C . CYS A 1 96 ? 2.855 16.076 10.119 1.00 91.12 96 CYS A C 1
ATOM 721 O O . CYS A 1 96 ? 3.651 16.640 10.869 1.00 91.12 96 CYS A O 1
ATOM 723 N N . PHE A 1 97 ? 3.009 16.039 8.799 1.00 91.44 97 PHE A N 1
ATOM 724 C CA . PHE A 1 97 ? 4.156 16.599 8.096 1.00 91.44 97 PHE A CA 1
ATOM 725 C C . PHE A 1 97 ? 3.713 17.365 6.850 1.00 91.44 97 PHE A C 1
ATOM 727 O O . PHE A 1 97 ? 2.663 17.090 6.264 1.00 91.44 97 PHE A O 1
ATOM 734 N N . GLY A 1 98 ? 4.539 18.310 6.413 1.00 89.56 98 GLY A N 1
ATOM 735 C CA . GLY A 1 98 ? 4.377 18.981 5.133 1.00 89.56 98 GLY A CA 1
ATOM 736 C C . GLY A 1 98 ? 4.631 20.492 5.170 1.00 89.56 98 GLY A C 1
ATOM 737 O O . GLY A 1 98 ? 4.687 21.104 6.237 1.00 89.56 98 GLY A O 1
ATOM 738 N N . PRO A 1 99 ? 4.754 21.115 3.986 1.00 93.62 99 PRO A N 1
ATOM 739 C CA . PRO A 1 99 ? 4.517 20.495 2.686 1.00 93.62 99 PRO A CA 1
ATOM 740 C C . PRO A 1 99 ? 5.710 19.665 2.169 1.00 93.62 99 PRO A C 1
ATOM 742 O O . PRO A 1 99 ? 6.849 20.134 2.149 1.00 93.62 99 PRO A O 1
ATOM 745 N N . PHE A 1 100 ? 5.431 18.452 1.683 1.00 94.56 100 PHE A N 1
ATOM 746 C CA . PHE A 1 100 ? 6.370 17.595 0.948 1.00 94.56 100 PHE A CA 1
ATOM 747 C C . PHE A 1 100 ? 5.613 16.839 -0.155 1.00 94.56 100 PHE A C 1
ATOM 749 O O . PHE A 1 100 ? 4.769 15.990 0.129 1.00 94.56 100 PHE A O 1
ATOM 756 N N . GLY A 1 101 ? 5.895 17.166 -1.420 1.00 94.56 101 GLY A N 1
ATOM 757 C CA . GLY A 1 101 ? 5.103 16.709 -2.570 1.00 94.56 101 GLY A CA 1
ATOM 758 C C . GLY A 1 101 ? 3.893 17.606 -2.862 1.00 94.56 101 GLY A C 1
ATOM 759 O O . GLY A 1 101 ? 3.878 18.784 -2.504 1.00 94.56 101 GLY A O 1
ATOM 760 N N . GLY A 1 102 ? 2.888 17.055 -3.545 1.00 93.69 102 GLY A N 1
ATOM 761 C CA . GLY A 1 102 ? 1.661 17.753 -3.961 1.00 93.69 102 GLY A CA 1
ATOM 762 C C . GLY A 1 102 ? 1.639 18.148 -5.438 1.00 93.69 102 GLY A C 1
ATOM 763 O O . GLY A 1 102 ? 0.641 18.675 -5.938 1.00 93.69 102 GLY A O 1
ATOM 764 N N . GLY A 1 103 ? 2.708 17.838 -6.172 1.00 92.94 103 GLY A N 1
ATOM 765 C CA . GLY A 1 103 ? 2.774 17.992 -7.618 1.00 92.94 103 GLY A CA 1
ATOM 766 C C . GLY A 1 103 ? 1.752 17.116 -8.341 1.00 92.94 103 GLY A C 1
ATOM 767 O O . GLY A 1 103 ? 1.103 16.236 -7.774 1.00 92.94 103 GLY A O 1
ATOM 768 N N . THR A 1 104 ? 1.516 17.402 -9.616 1.00 91.94 104 THR A N 1
ATOM 769 C CA . THR A 1 104 ? 0.708 16.516 -10.464 1.00 91.94 104 THR A CA 1
ATOM 770 C C . THR A 1 104 ? 1.534 15.288 -10.834 1.00 91.94 104 THR A C 1
ATOM 772 O O . THR A 1 104 ? 2.661 15.439 -11.298 1.00 91.94 104 THR A O 1
ATOM 775 N N . GLY A 1 105 ? 0.964 14.094 -10.644 1.00 90.62 105 GLY A N 1
ATOM 776 C CA . GLY A 1 105 ? 1.653 12.821 -10.882 1.00 90.62 105 GLY A CA 1
ATOM 777 C C . GLY A 1 105 ? 2.542 12.352 -9.728 1.00 90.62 105 GLY A C 1
ATOM 778 O O . GLY A 1 105 ? 3.336 11.440 -9.930 1.00 90.62 105 GLY A O 1
ATOM 779 N N . ASP A 1 106 ? 2.433 12.973 -8.550 1.00 95.94 106 ASP A N 1
ATOM 780 C CA . ASP A 1 106 ? 3.108 12.498 -7.342 1.00 95.94 106 ASP A CA 1
ATOM 781 C C . ASP A 1 106 ? 2.474 11.203 -6.853 1.00 95.94 106 ASP A C 1
ATOM 783 O O . ASP A 1 106 ? 1.256 11.137 -6.680 1.00 95.94 106 ASP A O 1
ATOM 787 N N . VAL A 1 107 ? 3.318 10.218 -6.570 1.00 96.69 107 VAL A N 1
ATOM 788 C CA . VAL A 1 107 ? 2.940 9.007 -5.847 1.00 96.69 107 VAL A CA 1
ATOM 789 C C . VAL A 1 107 ? 3.652 9.031 -4.492 1.00 96.69 107 VAL A C 1
ATOM 791 O O . VAL A 1 107 ? 4.885 9.098 -4.476 1.00 96.69 107 VAL A O 1
ATOM 794 N N . PRO A 1 108 ? 2.916 9.043 -3.369 1.00 96.81 108 PRO A N 1
ATOM 795 C CA . PRO A 1 108 ? 3.492 9.023 -2.031 1.00 96.81 108 PRO A CA 1
ATOM 796 C C . PRO A 1 108 ? 3.913 7.605 -1.644 1.00 96.81 108 PRO A C 1
ATOM 798 O O . PRO A 1 108 ? 3.160 6.656 -1.843 1.00 96.81 108 PRO A O 1
ATOM 801 N N . LEU A 1 109 ? 5.114 7.462 -1.084 1.00 95.88 109 LEU A N 1
ATOM 802 C CA . LEU A 1 109 ? 5.647 6.192 -0.589 1.00 95.88 109 LEU A CA 1
ATOM 803 C C . LEU A 1 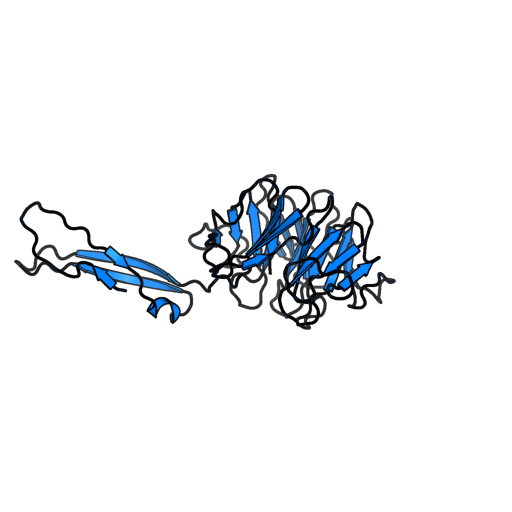109 ? 6.263 6.373 0.799 1.00 95.88 109 LEU A C 1
ATOM 805 O O . LEU A 1 109 ? 6.669 7.474 1.177 1.00 95.88 109 LEU A O 1
ATOM 809 N N . ILE A 1 110 ? 6.365 5.273 1.539 1.00 93.06 110 ILE A N 1
ATOM 810 C CA . ILE A 1 110 ? 7.030 5.204 2.840 1.00 93.06 110 ILE A CA 1
ATOM 811 C C . ILE A 1 110 ? 7.968 4.015 2.825 1.00 93.06 110 ILE A C 1
ATOM 813 O O . ILE A 1 110 ? 7.641 2.975 2.265 1.00 93.06 110 ILE A O 1
ATOM 817 N N . GLY A 1 111 ? 9.125 4.175 3.450 1.00 91.38 111 GLY A N 1
ATOM 818 C CA . GLY A 1 111 ? 10.037 3.069 3.672 1.00 91.38 111 GLY A CA 1
ATOM 819 C C . GLY A 1 111 ? 11.075 3.396 4.729 1.00 91.38 111 GLY A C 1
ATOM 820 O O . GLY A 1 111 ? 11.245 4.547 5.148 1.00 91.38 111 GLY A O 1
ATOM 821 N N . ASN A 1 112 ? 11.773 2.363 5.172 1.00 90.25 112 ASN A N 1
ATOM 822 C CA . ASN A 1 112 ? 12.973 2.464 5.976 1.00 90.25 112 ASN A CA 1
ATOM 823 C C . ASN A 1 112 ? 14.189 2.728 5.080 1.00 90.25 112 ASN A C 1
ATOM 825 O O . ASN A 1 112 ? 14.942 1.816 4.725 1.00 90.25 112 ASN A O 1
ATOM 829 N N . TRP A 1 113 ? 14.388 3.993 4.715 1.00 88.56 113 TRP A N 1
ATOM 830 C CA . TRP A 1 113 ? 15.521 4.396 3.884 1.00 88.56 113 TRP A CA 1
ATOM 831 C C . TRP A 1 113 ? 16.820 4.336 4.691 1.00 88.56 113 TRP A C 1
ATOM 833 O O . TRP A 1 113 ? 16.993 5.044 5.685 1.00 88.56 113 TRP A O 1
ATOM 843 N N . GLU A 1 114 ? 17.748 3.490 4.244 1.00 76.38 114 GLU A N 1
ATOM 844 C CA . GLU A 1 114 ? 19.103 3.362 4.799 1.00 76.38 114 GLU A CA 1
ATOM 845 C C . GLU A 1 114 ? 19.153 3.105 6.322 1.00 76.38 114 GLU A C 1
ATOM 847 O O . GLU A 1 114 ? 20.108 3.480 7.001 1.00 76.38 114 GLU A O 1
ATOM 852 N N . GLY A 1 115 ? 18.120 2.462 6.879 1.00 74.81 115 GLY A N 1
ATOM 853 C CA . GLY A 1 115 ? 18.074 2.083 8.294 1.00 74.81 115 GLY A CA 1
ATOM 854 C C . GLY A 1 115 ? 17.790 3.242 9.254 1.00 74.81 115 GLY A C 1
ATOM 855 O O . GLY A 1 115 ? 17.954 3.088 10.464 1.00 74.81 115 GLY A O 1
ATOM 856 N N . LYS A 1 116 ? 17.369 4.408 8.746 1.00 74.50 116 LYS A N 1
ATOM 857 C CA . LYS A 1 116 ? 17.028 5.592 9.558 1.00 74.50 116 LYS A CA 1
ATOM 858 C C . LYS A 1 116 ? 15.613 5.558 10.141 1.00 74.50 116 LYS A C 1
ATOM 860 O O . LYS A 1 116 ? 15.169 6.535 10.750 1.00 74.50 116 LYS A O 1
ATOM 865 N N . GLY A 1 117 ? 14.924 4.435 9.978 1.00 78.06 117 GLY A N 1
ATOM 866 C CA . GLY A 1 117 ? 13.521 4.274 10.314 1.00 78.06 117 GLY A CA 1
ATOM 867 C C . GLY A 1 117 ? 12.614 4.809 9.209 1.00 78.06 117 GLY A C 1
ATOM 868 O O . GLY A 1 117 ? 13.070 5.250 8.155 1.00 78.06 117 GLY A O 1
ATOM 869 N N . LYS A 1 118 ? 11.308 4.757 9.470 1.00 79.25 118 LYS A N 1
ATOM 870 C CA . LYS A 1 118 ? 10.262 5.134 8.514 1.00 79.25 118 LYS A CA 1
ATOM 871 C C . LYS A 1 118 ? 10.419 6.584 8.069 1.00 79.25 118 LYS A C 1
ATOM 873 O O . LYS A 1 118 ? 10.536 7.482 8.911 1.00 79.25 118 LYS A O 1
ATOM 878 N N . ARG A 1 119 ? 10.400 6.821 6.763 1.00 89.44 119 ARG A N 1
ATOM 879 C CA . ARG A 1 119 ? 10.517 8.153 6.163 1.00 89.44 119 ARG A CA 1
ATOM 880 C C . ARG A 1 119 ? 9.653 8.257 4.914 1.00 89.44 119 ARG A C 1
ATOM 882 O O . ARG A 1 119 ? 9.495 7.286 4.174 1.00 89.44 119 ARG A O 1
ATOM 889 N N . ILE A 1 120 ? 9.130 9.453 4.674 1.00 93.56 120 ILE A N 1
ATOM 890 C CA . ILE A 1 120 ? 8.278 9.745 3.521 1.00 93.56 120 ILE A CA 1
ATOM 891 C C . ILE A 1 120 ? 9.114 9.938 2.250 1.00 93.56 120 ILE A C 1
ATOM 893 O O . ILE A 1 120 ? 10.260 10.396 2.286 1.00 93.56 120 ILE A O 1
ATOM 897 N N . ALA A 1 121 ? 8.534 9.584 1.110 1.00 95.06 121 ALA A N 1
ATOM 898 C CA . ALA A 1 121 ? 9.115 9.796 -0.203 1.00 95.06 121 ALA A CA 1
ATOM 899 C C . ALA A 1 121 ? 8.034 10.112 -1.242 1.00 95.06 121 ALA A C 1
ATOM 901 O O . ALA A 1 121 ? 6.865 9.761 -1.091 1.00 95.06 121 ALA A O 1
ATOM 902 N N . ILE A 1 122 ? 8.438 10.774 -2.323 1.00 96.56 122 ILE A N 1
ATOM 903 C CA . ILE A 1 122 ? 7.588 11.051 -3.481 1.00 96.56 122 ILE A CA 1
ATOM 904 C C . ILE A 1 122 ? 8.269 10.498 -4.726 1.00 96.56 122 ILE A C 1
ATOM 906 O O . ILE A 1 122 ? 9.428 10.816 -4.998 1.00 96.56 122 ILE A O 1
ATOM 910 N N . TYR A 1 123 ? 7.525 9.733 -5.517 1.00 97.25 123 TYR A N 1
ATOM 911 C CA . TYR A 1 123 ? 7.879 9.431 -6.898 1.00 97.25 123 TYR A CA 1
ATOM 912 C C . TYR A 1 123 ? 7.137 10.370 -7.852 1.00 97.25 123 TYR A C 1
ATOM 914 O O . TYR A 1 123 ? 5.937 10.592 -7.708 1.00 97.25 123 TYR A O 1
ATOM 922 N N . ARG A 1 124 ? 7.841 10.909 -8.851 1.00 95.06 124 ARG A N 1
ATOM 923 C CA . ARG A 1 124 ? 7.266 11.745 -9.915 1.00 95.06 124 ARG A CA 1
ATOM 924 C C . ARG A 1 124 ? 8.027 11.525 -11.216 1.00 95.06 124 ARG A C 1
ATOM 926 O O . ARG A 1 124 ? 9.130 12.040 -11.383 1.00 95.06 124 ARG A O 1
ATOM 933 N N . GLY A 1 125 ? 7.433 10.794 -12.157 1.00 92.44 125 GLY A N 1
ATOM 934 C CA . GLY A 1 125 ? 7.947 10.669 -13.529 1.00 92.44 125 GLY A CA 1
ATOM 935 C C . GLY A 1 125 ? 9.419 10.240 -13.621 1.00 92.44 125 GLY A C 1
ATOM 936 O O . GLY A 1 125 ? 10.191 10.853 -14.357 1.00 92.44 125 GLY A O 1
ATOM 937 N N . GLY A 1 126 ? 9.826 9.238 -12.835 1.00 92.19 126 GLY A N 1
ATOM 938 C CA . GLY A 1 126 ? 11.202 8.717 -12.799 1.00 92.19 126 GLY A CA 1
ATOM 939 C C . GLY A 1 126 ? 12.148 9.439 -11.834 1.00 92.19 126 GLY A C 1
ATOM 940 O O . GLY A 1 126 ? 13.334 9.101 -11.771 1.00 92.19 126 GLY A O 1
ATOM 941 N N . TYR A 1 127 ? 11.647 10.429 -11.093 1.00 93.25 127 TYR A N 1
ATOM 942 C CA . TYR A 1 127 ? 12.364 11.081 -10.002 1.00 93.25 127 TYR A CA 1
ATOM 943 C C . TYR A 1 127 ? 11.841 10.584 -8.660 1.00 93.25 127 TYR A C 1
ATOM 945 O O . TYR A 1 127 ? 10.631 10.539 -8.448 1.00 93.25 127 TYR A O 1
ATOM 953 N N . TRP A 1 128 ? 12.763 10.269 -7.759 1.00 95.31 128 TRP A N 1
ATOM 954 C CA . TRP A 1 128 ? 12.493 9.885 -6.381 1.00 95.31 128 TRP A CA 1
ATOM 955 C C . TRP A 1 128 ? 13.029 10.966 -5.450 1.00 95.31 128 TRP A C 1
ATOM 957 O O . TRP A 1 128 ? 14.211 11.310 -5.520 1.00 95.31 128 TRP A O 1
ATOM 967 N N . PHE A 1 129 ? 12.159 11.495 -4.598 1.00 94.31 129 PHE A N 1
ATOM 968 C CA . PHE A 1 129 ? 12.454 12.530 -3.614 1.00 94.31 129 PHE A CA 1
ATOM 969 C C . PHE A 1 129 ? 12.268 11.934 -2.223 1.00 94.31 129 PHE A C 1
ATOM 971 O O . PHE A 1 129 ? 11.149 11.572 -1.869 1.00 94.31 129 PHE A O 1
ATOM 978 N N . PHE A 1 130 ? 13.339 11.831 -1.443 1.00 92.62 130 PHE A N 1
ATOM 979 C CA . PHE A 1 130 ? 13.316 11.231 -0.108 1.00 92.62 130 PHE A CA 1
ATOM 980 C C . PHE A 1 130 ? 13.446 12.311 0.959 1.00 92.62 130 PHE A C 1
ATOM 982 O O . PHE A 1 130 ? 14.413 13.072 0.924 1.00 92.62 130 PHE A O 1
ATOM 989 N N . ASP A 1 131 ? 12.537 12.336 1.932 1.00 90.31 131 ASP A N 1
ATOM 990 C CA . ASP A 1 131 ? 12.709 13.115 3.163 1.00 90.31 131 ASP A CA 1
ATOM 991 C C . ASP A 1 131 ? 13.745 12.426 4.064 1.00 90.31 131 ASP A C 1
ATOM 993 O O . ASP A 1 131 ? 13.442 11.644 4.968 1.00 90.31 131 ASP A O 1
ATOM 997 N N . TYR A 1 132 ? 15.012 12.627 3.722 1.00 84.25 132 TYR A N 1
ATOM 998 C CA . TYR A 1 132 ? 16.115 11.829 4.241 1.00 84.25 132 TYR A CA 1
ATOM 999 C C . TYR A 1 132 ? 16.612 12.333 5.607 1.00 84.25 132 TYR A C 1
ATOM 1001 O O . TYR A 1 132 ? 17.206 11.576 6.386 1.00 84.25 132 TYR A O 1
ATOM 1009 N N . ASN A 1 133 ? 16.348 13.604 5.924 1.00 84.12 133 ASN A N 1
ATOM 1010 C CA . ASN A 1 133 ? 16.580 14.174 7.249 1.00 84.12 133 ASN A CA 1
ATOM 1011 C C . ASN A 1 133 ? 15.388 13.941 8.203 1.00 84.12 133 ASN A C 1
ATOM 1013 O O . ASN A 1 133 ? 15.585 14.000 9.418 1.00 84.12 133 ASN A O 1
ATOM 1017 N N . GLY A 1 134 ? 14.208 13.582 7.680 1.00 83.88 134 GLY A N 1
ATOM 1018 C CA . GLY A 1 134 ? 13.003 13.314 8.462 1.00 83.88 134 GLY A CA 1
ATOM 1019 C C . GLY A 1 134 ? 12.355 14.573 9.021 1.00 83.88 134 GLY A C 1
ATOM 1020 O O . GLY A 1 134 ? 11.760 14.511 10.095 1.00 83.88 134 GLY A O 1
ATOM 1021 N N . SER A 1 135 ? 12.528 15.715 8.355 1.00 85.19 135 SER A N 1
ATOM 1022 C CA . SER A 1 135 ? 11.921 16.979 8.778 1.00 85.19 135 SER A CA 1
ATOM 1023 C C . SER A 1 135 ? 10.427 17.028 8.467 1.00 85.19 135 SER A C 1
ATOM 1025 O O . SER A 1 135 ? 9.699 17.832 9.052 1.00 85.19 135 SER A O 1
ATOM 1027 N N . GLY A 1 136 ? 9.963 16.192 7.535 1.00 83.81 136 GLY A N 1
ATOM 1028 C CA . GLY A 1 136 ? 8.614 16.251 7.004 1.00 83.81 136 GLY A CA 1
ATOM 1029 C C . GLY A 1 136 ? 8.390 17.403 6.020 1.00 83.81 136 GLY A C 1
ATOM 1030 O O . GLY A 1 136 ? 7.257 17.629 5.595 1.00 83.81 136 GLY A O 1
ATOM 1031 N N . THR A 1 137 ? 9.436 18.149 5.655 1.00 86.38 137 THR A N 1
ATOM 1032 C CA . THR A 1 137 ? 9.364 19.311 4.759 1.00 86.38 137 THR A CA 1
ATOM 1033 C C . THR A 1 137 ? 10.390 19.233 3.633 1.00 86.38 137 THR A C 1
ATOM 1035 O O . THR A 1 137 ? 11.409 18.551 3.714 1.00 86.38 137 THR A O 1
ATOM 1038 N N . TRP A 1 138 ? 10.117 19.915 2.519 1.00 84.81 138 TRP A N 1
ATOM 1039 C CA . TRP A 1 138 ? 11.070 19.967 1.411 1.00 84.81 138 TRP A CA 1
ATOM 1040 C C . TRP A 1 138 ? 12.261 20.897 1.708 1.00 84.81 138 TRP A C 1
ATOM 1042 O O . TRP A 1 138 ? 12.102 22.116 1.707 1.00 84.81 138 TRP A O 1
ATOM 1052 N N . ASP A 1 139 ? 13.456 20.314 1.853 1.00 75.56 139 ASP A N 1
ATOM 1053 C CA . ASP A 1 139 ? 14.692 21.000 2.256 1.00 75.56 139 ASP A CA 1
ATOM 1054 C C . ASP A 1 139 ? 15.766 21.111 1.155 1.00 75.56 139 ASP A C 1
ATOM 1056 O O . ASP A 1 139 ? 16.868 21.550 1.454 1.00 75.56 139 ASP A O 1
ATOM 1060 N N . ASP A 1 140 ? 15.442 20.790 -0.108 1.00 83.38 140 ASP A N 1
ATOM 1061 C CA . ASP A 1 140 ? 16.366 20.639 -1.258 1.00 83.38 140 ASP A CA 1
ATOM 1062 C C . ASP A 1 140 ? 17.074 19.274 -1.391 1.00 83.38 140 ASP A C 1
ATOM 1064 O O . ASP A 1 140 ? 17.005 18.443 -0.497 1.00 83.38 140 ASP A O 1
ATOM 1068 N N . CYS A 1 141 ? 17.752 19.034 -2.527 1.00 82.94 141 CYS A N 1
ATOM 1069 C CA . CYS A 1 141 ? 18.391 17.743 -2.834 1.00 82.94 141 CYS A CA 1
ATOM 1070 C C . CYS A 1 141 ? 19.703 17.443 -2.054 1.00 82.94 141 CYS A C 1
ATOM 1072 O O . CYS A 1 141 ? 20.323 16.402 -2.281 1.00 82.94 141 CYS A O 1
ATOM 1074 N N . ASN A 1 142 ? 20.182 18.360 -1.208 1.00 74.88 142 ASN A N 1
ATOM 1075 C CA . ASN A 1 142 ? 21.349 18.144 -0.348 1.00 74.88 142 ASN A CA 1
ATOM 1076 C C . ASN A 1 142 ? 20.937 17.546 0.999 1.00 74.88 142 ASN A C 1
ATOM 1078 O O . ASN A 1 142 ? 21.647 16.698 1.538 1.00 74.88 142 ASN A O 1
ATOM 1082 N N . LEU A 1 143 ? 19.817 18.019 1.552 1.00 71.06 143 LEU A N 1
ATOM 1083 C CA . LEU A 1 143 ? 19.261 17.536 2.818 1.00 71.06 143 LEU A CA 1
ATOM 1084 C C . LEU A 1 143 ? 18.240 16.412 2.597 1.00 71.06 143 LEU A C 1
ATOM 1086 O O . LEU A 1 143 ? 18.239 15.435 3.348 1.00 71.06 143 LEU A O 1
ATOM 1090 N N . ASN A 1 144 ? 17.453 16.513 1.526 1.00 76.81 144 ASN A N 1
ATOM 1091 C CA . ASN A 1 144 ? 16.589 15.458 1.009 1.00 76.81 144 ASN A CA 1
ATOM 1092 C C . ASN A 1 144 ? 17.286 14.784 -0.171 1.00 76.81 144 ASN A C 1
ATOM 1094 O O . ASN A 1 144 ? 17.854 15.450 -1.020 1.00 76.81 144 ASN A O 1
ATOM 1098 N N . VAL A 1 145 ? 17.308 13.458 -0.250 1.00 81.06 145 VAL A N 1
ATOM 1099 C CA . VAL A 1 145 ? 18.029 12.781 -1.343 1.00 81.06 145 VAL A CA 1
ATOM 1100 C C . VAL A 1 145 ? 17.151 12.770 -2.595 1.00 81.06 145 VAL A C 1
ATOM 1102 O O . VAL A 1 145 ? 15.945 12.538 -2.516 1.00 81.06 145 VAL A O 1
ATOM 1105 N N . CYS A 1 146 ? 17.752 12.999 -3.763 1.00 87.38 146 CYS A N 1
ATOM 1106 C CA . CYS A 1 146 ? 17.076 12.930 -5.058 1.00 87.38 146 CYS A CA 1
ATOM 1107 C C . CYS A 1 146 ? 17.730 11.861 -5.935 1.00 87.38 146 CYS A C 1
ATOM 1109 O O . CYS A 1 146 ? 18.914 11.971 -6.257 1.00 87.38 146 CYS A O 1
ATOM 1111 N N . LYS A 1 147 ? 16.965 10.855 -6.368 1.00 87.50 147 LYS A N 1
ATOM 1112 C CA . LYS A 1 147 ? 17.418 9.852 -7.347 1.00 87.50 147 LYS A CA 1
ATOM 1113 C C . LYS A 1 147 ? 16.659 10.030 -8.660 1.00 87.50 147 LYS A C 1
ATOM 1115 O O . LYS A 1 147 ? 15.474 10.358 -8.661 1.00 87.50 147 LYS A O 1
ATOM 1120 N N . LYS A 1 148 ? 17.340 9.835 -9.790 1.00 86.25 148 LYS A N 1
ATOM 1121 C CA . LYS A 1 148 ? 16.762 9.981 -11.133 1.00 86.25 148 LYS A CA 1
ATOM 1122 C C . LYS A 1 148 ? 17.052 8.744 -11.966 1.00 86.25 148 LYS A C 1
ATOM 1124 O O . LYS A 1 148 ? 18.188 8.288 -12.001 1.00 86.25 148 LYS A O 1
ATOM 1129 N N . GLY A 1 149 ? 16.056 8.308 -12.733 1.00 82.50 149 GLY A N 1
ATOM 1130 C CA . GLY A 1 149 ? 16.240 7.322 -13.799 1.00 82.50 149 GLY A CA 1
ATOM 1131 C C . GLY A 1 149 ? 15.930 5.886 -13.396 1.00 82.50 149 GLY A C 1
ATOM 1132 O O . GLY A 1 149 ? 16.054 5.000 -14.235 1.00 82.50 149 GLY A O 1
ATOM 1133 N N . PHE A 1 150 ? 15.480 5.656 -12.160 1.00 91.50 150 PHE A N 1
ATOM 1134 C CA . PHE A 1 150 ? 14.868 4.391 -11.767 1.00 91.50 150 PHE A CA 1
ATOM 1135 C C . PHE A 1 150 ? 13.360 4.445 -12.065 1.00 91.50 150 PHE A C 1
ATOM 1137 O O . PHE A 1 150 ? 12.574 4.983 -11.280 1.00 91.50 150 PHE A O 1
ATOM 1144 N N . GLY A 1 151 ? 12.983 3.980 -13.261 1.00 92.81 151 GLY A N 1
ATOM 1145 C CA . GLY A 1 151 ? 11.658 4.170 -13.867 1.00 92.81 151 GLY A CA 1
ATOM 1146 C C . GLY A 1 151 ? 11.528 5.494 -14.639 1.00 92.81 151 GLY A C 1
ATOM 1147 O O . GLY A 1 151 ? 12.512 6.187 -14.902 1.00 92.81 151 GLY A O 1
ATOM 1148 N N . GLY A 1 152 ? 10.301 5.860 -15.006 1.00 92.19 152 GLY A N 1
ATOM 1149 C CA . GLY A 1 152 ? 9.961 7.118 -15.685 1.00 92.19 152 GLY A CA 1
ATOM 1150 C C . GLY A 1 152 ? 9.131 6.956 -16.956 1.00 92.19 152 GLY A C 1
ATOM 1151 O O . GLY A 1 152 ? 8.841 7.948 -17.625 1.00 92.19 152 GLY A O 1
ATOM 1152 N N . SER A 1 153 ? 8.737 5.730 -17.300 1.00 93.81 153 SER A N 1
ATOM 1153 C CA . SER A 1 153 ? 7.669 5.523 -18.275 1.00 93.81 153 SER A CA 1
ATOM 1154 C C . SER A 1 153 ? 6.310 5.850 -17.642 1.00 93.81 153 SER A C 1
ATOM 1156 O O . SER A 1 153 ? 6.129 5.602 -16.454 1.00 93.81 153 SER A O 1
ATOM 1158 N N . PRO A 1 154 ? 5.336 6.379 -18.404 1.00 92.31 154 PRO A N 1
ATOM 1159 C CA . PRO A 1 154 ? 4.006 6.706 -17.872 1.00 92.31 154 PRO A CA 1
ATOM 1160 C C . PRO A 1 154 ? 3.227 5.515 -17.292 1.00 92.31 154 PRO A C 1
ATOM 1162 O O . PRO A 1 154 ? 2.267 5.721 -16.562 1.00 92.31 154 PRO A O 1
ATOM 1165 N N . GLU A 1 155 ? 3.623 4.293 -17.647 1.00 93.25 155 GLU A N 1
ATOM 1166 C CA . GLU A 1 155 ? 3.033 3.026 -17.193 1.00 93.25 155 GLU A CA 1
ATOM 1167 C C . GLU A 1 155 ? 3.701 2.483 -15.917 1.00 93.25 155 GLU A C 1
ATOM 1169 O O . GLU A 1 155 ? 3.278 1.453 -15.399 1.00 93.25 155 GLU A O 1
ATOM 1174 N N . ASP A 1 156 ? 4.757 3.140 -15.425 1.00 97.12 156 ASP A N 1
ATOM 1175 C CA . ASP A 1 156 ? 5.468 2.697 -14.228 1.00 97.12 156 ASP A CA 1
ATOM 1176 C C . ASP A 1 156 ? 4.657 2.993 -12.974 1.00 97.12 156 ASP A C 1
ATOM 1178 O O . ASP A 1 156 ? 4.313 4.145 -12.700 1.00 97.12 156 ASP A O 1
ATOM 1182 N N . ILE A 1 157 ? 4.438 1.957 -12.169 1.00 97.62 157 ILE A N 1
ATOM 1183 C CA . ILE A 1 157 ? 3.879 2.089 -10.827 1.00 97.62 157 ILE A CA 1
ATOM 1184 C C . ILE A 1 157 ? 5.023 1.891 -9.825 1.00 97.62 157 ILE A C 1
ATOM 1186 O O . ILE A 1 157 ? 5.605 0.803 -9.791 1.00 97.62 157 ILE A O 1
ATOM 1190 N N . PRO A 1 158 ? 5.402 2.916 -9.039 1.00 97.88 158 PRO A N 1
ATOM 1191 C CA . PRO A 1 158 ? 6.502 2.805 -8.090 1.00 97.88 158 PRO A CA 1
ATOM 1192 C C . PRO A 1 158 ? 6.121 1.886 -6.926 1.00 97.88 158 PRO A C 1
ATOM 1194 O O . PRO A 1 158 ? 4.996 1.926 -6.432 1.00 97.88 158 PRO A O 1
ATOM 1197 N N . VAL A 1 159 ? 7.082 1.090 -6.467 1.00 97.88 159 VAL A N 1
ATOM 1198 C CA . VAL A 1 159 ? 6.950 0.201 -5.307 1.00 97.88 159 VAL A CA 1
ATOM 1199 C C . VAL A 1 159 ? 8.202 0.279 -4.450 1.00 97.88 159 VAL A C 1
ATOM 1201 O O . VAL A 1 159 ? 9.266 0.671 -4.933 1.00 97.88 159 VAL A O 1
ATOM 1204 N N . VAL A 1 160 ? 8.080 -0.074 -3.176 1.00 96.50 160 VAL A N 1
ATOM 1205 C CA . VAL A 1 160 ? 9.173 -0.006 -2.203 1.00 96.50 160 VAL A CA 1
ATOM 1206 C C . VAL A 1 160 ? 9.111 -1.208 -1.274 1.00 96.50 160 VAL A C 1
ATOM 1208 O O . VAL A 1 160 ? 8.021 -1.680 -0.961 1.00 96.50 160 VAL A O 1
ATOM 1211 N N . GLY A 1 161 ? 10.273 -1.712 -0.874 1.00 95.69 161 GLY A N 1
ATOM 1212 C CA . GLY A 1 161 ? 10.365 -2.833 0.053 1.00 95.69 161 GLY A CA 1
ATOM 1213 C C . GLY A 1 161 ? 11.790 -3.324 0.259 1.00 95.69 161 GLY A C 1
ATOM 1214 O O . GLY A 1 161 ? 12.719 -2.960 -0.469 1.00 95.69 161 GLY A O 1
ATOM 1215 N N . ASP A 1 162 ? 11.959 -4.165 1.269 1.00 95.50 162 ASP A N 1
ATOM 1216 C CA . ASP A 1 162 ? 13.231 -4.782 1.621 1.00 95.50 162 ASP A CA 1
ATOM 1217 C C . ASP A 1 162 ? 13.456 -6.060 0.809 1.00 95.50 162 ASP A C 1
ATOM 1219 O O . ASP A 1 162 ? 13.200 -7.175 1.267 1.00 95.50 162 ASP A O 1
ATOM 1223 N N . TRP A 1 163 ? 13.925 -5.896 -0.427 1.00 96.31 163 TRP A N 1
ATOM 1224 C CA . TRP A 1 163 ? 14.114 -6.998 -1.382 1.00 96.31 163 TRP A CA 1
ATOM 1225 C C . TRP A 1 163 ? 15.094 -8.074 -0.898 1.00 96.31 163 TRP A C 1
ATOM 1227 O O . TRP A 1 163 ? 15.036 -9.217 -1.346 1.00 96.31 163 TRP A O 1
ATOM 1237 N N . GLU A 1 164 ? 16.021 -7.712 -0.007 1.00 93.44 164 GLU A N 1
ATOM 1238 C CA . GLU A 1 164 ? 17.112 -8.584 0.439 1.00 93.44 164 GLU A CA 1
ATOM 1239 C C . GLU A 1 164 ? 16.985 -9.035 1.904 1.00 93.44 164 GLU A C 1
ATOM 1241 O O . GLU A 1 164 ? 17.845 -9.782 2.377 1.00 93.44 164 GLU A O 1
ATOM 1246 N N . GLY A 1 165 ? 15.965 -8.580 2.637 1.00 94.00 165 GLY A N 1
ATOM 1247 C CA . GLY A 1 165 ? 15.761 -8.912 4.051 1.00 94.00 165 GLY A CA 1
ATOM 1248 C C . GLY A 1 165 ? 16.812 -8.320 4.994 1.00 94.00 165 GLY A C 1
ATOM 1249 O O . GLY A 1 165 ? 17.219 -8.964 5.964 1.00 94.00 165 GLY A O 1
ATOM 1250 N N . LYS A 1 166 ? 17.322 -7.122 4.689 1.00 92.56 166 LYS A N 1
ATOM 1251 C CA . LYS A 1 166 ? 18.376 -6.432 5.461 1.00 92.56 166 LYS A CA 1
ATOM 1252 C C . LYS A 1 166 ? 17.837 -5.338 6.389 1.00 92.56 166 LYS A C 1
ATOM 1254 O O . LYS A 1 166 ? 18.623 -4.594 6.975 1.00 92.56 166 LYS A O 1
ATOM 1259 N N . GLY A 1 167 ? 16.521 -5.225 6.508 1.00 91.00 167 GLY A N 1
ATOM 1260 C CA . GLY A 1 167 ? 15.810 -4.159 7.199 1.00 91.00 167 GLY A CA 1
ATOM 1261 C C . GLY A 1 167 ? 15.910 -2.804 6.501 1.00 91.00 167 GLY A C 1
ATOM 1262 O O . GLY A 1 167 ? 15.752 -1.792 7.175 1.00 91.00 167 GLY A O 1
ATOM 1263 N N . ILE A 1 168 ? 16.235 -2.752 5.203 1.00 92.69 168 ILE A N 1
ATOM 1264 C CA . ILE A 1 168 ? 16.365 -1.501 4.441 1.00 92.69 168 ILE A CA 1
ATOM 1265 C C . ILE A 1 168 ? 15.507 -1.590 3.190 1.00 92.69 168 ILE A C 1
ATOM 1267 O O . ILE A 1 168 ? 15.782 -2.409 2.311 1.00 92.69 168 ILE A O 1
ATOM 1271 N N . ASP A 1 169 ? 14.546 -0.678 3.078 1.00 94.94 169 ASP A N 1
ATOM 1272 C CA . ASP A 1 169 ? 13.694 -0.600 1.902 1.00 94.94 169 ASP A CA 1
ATOM 1273 C C . ASP A 1 169 ? 14.425 0.061 0.740 1.00 94.94 169 ASP A C 1
ATOM 1275 O O . ASP A 1 169 ? 15.204 1.010 0.896 1.00 94.94 169 ASP A O 1
ATOM 1279 N N . ARG A 1 170 ? 14.153 -0.451 -0.457 1.00 95.19 170 ARG A N 1
ATOM 1280 C CA . ARG A 1 170 ? 14.707 0.046 -1.713 1.00 95.19 170 ARG A CA 1
ATOM 1281 C C . ARG A 1 170 ? 13.593 0.314 -2.696 1.00 95.19 170 ARG A C 1
ATOM 1283 O O . ARG A 1 170 ? 12.479 -0.184 -2.567 1.00 95.19 170 ARG A O 1
ATOM 1290 N N . ILE A 1 171 ? 13.917 1.137 -3.679 1.00 96.88 171 ILE A N 1
ATOM 1291 C CA . ILE A 1 171 ? 12.972 1.526 -4.713 1.00 96.88 171 ILE A CA 1
ATOM 1292 C C . ILE A 1 171 ? 12.790 0.410 -5.738 1.00 96.88 171 ILE A C 1
ATOM 1294 O O . ILE A 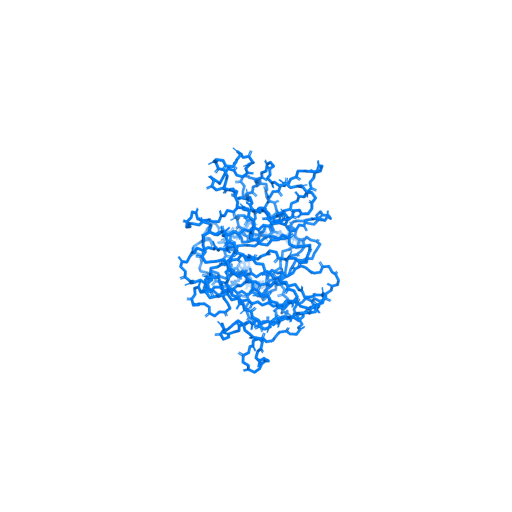1 171 ? 13.643 -0.456 -5.923 1.00 96.88 171 ILE A O 1
ATOM 1298 N N . GLY A 1 172 ? 11.651 0.441 -6.404 1.00 97.81 172 GLY A N 1
ATOM 1299 C CA . GLY A 1 172 ? 11.289 -0.473 -7.465 1.00 97.81 172 GLY A CA 1
ATOM 1300 C C . GLY A 1 172 ? 10.183 0.127 -8.320 1.00 97.81 172 GLY A C 1
ATOM 1301 O O . GLY A 1 172 ? 9.583 1.147 -7.968 1.00 97.81 172 GLY A O 1
ATOM 1302 N N . PHE A 1 173 ? 9.887 -0.506 -9.447 1.00 98.38 173 PHE A N 1
ATOM 1303 C CA . PHE A 1 173 ? 8.662 -0.225 -10.186 1.00 98.38 173 PHE A CA 1
ATOM 1304 C C . PHE A 1 173 ? 8.103 -1.479 -10.854 1.00 98.38 173 PHE A C 1
ATOM 1306 O O . PHE A 1 173 ? 8.834 -2.386 -11.258 1.00 98.38 173 PHE A O 1
ATOM 1313 N N . TYR A 1 174 ? 6.785 -1.493 -10.988 1.00 98.62 174 TYR A N 1
ATOM 1314 C CA . TYR A 1 174 ? 6.022 -2.452 -11.768 1.00 98.62 174 TYR A CA 1
ATOM 1315 C C . TYR A 1 174 ? 5.656 -1.846 -13.126 1.00 98.62 174 TYR A C 1
ATOM 1317 O O . TYR A 1 174 ? 5.282 -0.674 -13.207 1.00 98.62 174 TYR A O 1
ATOM 1325 N N . ARG A 1 175 ? 5.746 -2.649 -14.190 1.00 97.69 175 ARG A N 1
ATOM 1326 C CA . ARG A 1 175 ? 5.341 -2.288 -15.554 1.00 97.69 175 ARG A CA 1
ATOM 1327 C C . ARG A 1 175 ? 4.794 -3.517 -16.274 1.00 97.69 175 ARG A C 1
ATOM 1329 O O . ARG A 1 175 ? 5.560 -4.410 -16.633 1.00 97.69 175 ARG A O 1
ATOM 1336 N N . ASN A 1 176 ? 3.487 -3.540 -16.535 1.00 96.50 176 ASN A N 1
ATOM 1337 C CA . ASN A 1 176 ? 2.820 -4.549 -17.373 1.00 96.50 176 ASN A CA 1
ATOM 1338 C C . ASN A 1 176 ? 3.233 -6.004 -17.050 1.00 96.50 176 ASN A C 1
ATOM 1340 O O . ASN A 1 176 ? 3.618 -6.761 -17.941 1.00 96.50 176 ASN A O 1
ATOM 1344 N N . GLY A 1 177 ? 3.215 -6.395 -15.772 1.00 97.25 177 GLY A N 1
ATOM 1345 C CA . GLY A 1 177 ? 3.569 -7.752 -15.330 1.00 97.25 177 GLY A CA 1
ATOM 1346 C C . GLY A 1 177 ? 5.056 -7.977 -15.047 1.00 97.25 177 GLY A C 1
ATOM 1347 O O . GLY A 1 177 ? 5.417 -9.016 -14.496 1.00 97.25 177 GLY A O 1
ATOM 1348 N N . SER A 1 178 ? 5.923 -7.030 -15.409 1.00 98.12 178 SER A N 1
ATOM 1349 C CA . SER A 1 178 ? 7.353 -7.052 -15.077 1.00 98.12 178 SER A CA 1
ATOM 1350 C C . SER A 1 178 ? 7.635 -6.184 -13.857 1.00 98.12 178 SER A C 1
ATOM 1352 O O . SER A 1 178 ? 7.041 -5.117 -13.702 1.00 98.12 178 SER A O 1
ATOM 1354 N N . TRP A 1 179 ? 8.580 -6.611 -13.028 1.00 98.69 179 TRP A N 1
ATOM 1355 C CA . TRP A 1 179 ? 9.011 -5.875 -11.842 1.00 98.69 179 TRP A CA 1
ATOM 1356 C C . TRP A 1 179 ? 10.505 -5.597 -11.928 1.00 98.69 179 TRP A C 1
ATOM 1358 O O . TRP A 1 179 ? 11.272 -6.483 -12.293 1.00 98.69 179 TRP A O 1
ATOM 1368 N N . PHE A 1 180 ? 10.913 -4.382 -11.584 1.00 98.25 180 PHE A N 1
ATOM 1369 C CA . PHE A 1 180 ? 12.307 -3.948 -11.586 1.00 98.25 180 PHE A CA 1
ATOM 1370 C C . PHE A 1 180 ? 12.619 -3.402 -10.200 1.00 98.25 180 PHE A C 1
ATOM 1372 O O . PHE A 1 180 ? 12.067 -2.372 -9.814 1.00 98.25 180 PHE A O 1
ATOM 1379 N N . LEU A 1 181 ? 13.447 -4.112 -9.438 1.00 98.19 181 LEU A N 1
ATOM 1380 C CA . LEU A 1 181 ? 13.748 -3.793 -8.045 1.00 98.19 181 LEU A CA 1
ATOM 1381 C C . LEU A 1 181 ? 15.225 -3.420 -7.912 1.00 98.19 181 LEU A C 1
ATOM 1383 O O . LEU A 1 181 ? 16.102 -4.163 -8.360 1.00 98.19 181 LEU A O 1
ATOM 1387 N N . ASP A 1 182 ? 15.473 -2.259 -7.312 1.00 96.44 182 ASP A N 1
ATOM 1388 C CA . ASP A 1 182 ? 16.792 -1.640 -7.211 1.00 96.44 182 ASP A CA 1
ATOM 1389 C C . ASP A 1 182 ? 17.714 -2.443 -6.296 1.00 96.44 182 ASP A C 1
ATOM 1391 O O . ASP A 1 182 ? 17.373 -2.782 -5.156 1.00 96.44 182 ASP A O 1
ATOM 1395 N N . ASN A 1 183 ? 18.942 -2.658 -6.752 1.00 93.38 183 ASN A N 1
ATOM 1396 C CA . ASN A 1 183 ? 20.001 -3.251 -5.941 1.00 93.38 183 ASN A CA 1
ATOM 1397 C C . ASN A 1 183 ? 20.608 -2.285 -4.910 1.00 93.38 183 ASN A C 1
ATOM 1399 O O . ASN A 1 183 ? 21.660 -2.584 -4.340 1.00 93.38 183 ASN A O 1
ATOM 1403 N N . GLY A 1 184 ? 19.972 -1.137 -4.652 1.00 90.94 184 GLY A N 1
ATOM 1404 C CA . GLY A 1 184 ? 20.326 -0.114 -3.663 1.00 90.94 184 GLY A CA 1
ATOM 1405 C C . GLY A 1 184 ? 21.139 1.057 -4.192 1.00 90.94 184 GLY A C 1
ATOM 1406 O O . GLY A 1 184 ? 21.287 2.055 -3.476 1.00 90.94 184 GLY A O 1
ATOM 1407 N N . ASN A 1 185 ? 21.679 0.980 -5.407 1.00 89.81 185 ASN A N 1
ATOM 1408 C CA . ASN A 1 185 ? 22.478 2.076 -5.944 1.00 89.81 185 ASN A CA 1
ATOM 1409 C C . ASN A 1 185 ? 21.611 3.215 -6.518 1.00 89.81 185 ASN A C 1
ATOM 1411 O O . ASN A 1 185 ? 22.079 4.351 -6.612 1.00 89.81 185 ASN A O 1
ATOM 1415 N N . GLY A 1 186 ? 20.321 2.977 -6.777 1.00 90.25 186 GLY A N 1
ATOM 1416 C CA . GLY A 1 186 ? 19.385 3.968 -7.292 1.00 90.25 186 GLY A CA 1
ATOM 1417 C C . GLY A 1 186 ? 19.506 4.254 -8.785 1.00 90.25 186 GLY A C 1
ATOM 1418 O O . GLY A 1 186 ? 19.032 5.305 -9.226 1.00 90.25 186 GLY A O 1
ATOM 1419 N N . VAL A 1 187 ? 20.171 3.384 -9.538 1.00 91.88 187 VAL A N 1
ATOM 1420 C CA . VAL A 1 187 ? 20.432 3.521 -10.970 1.00 91.88 18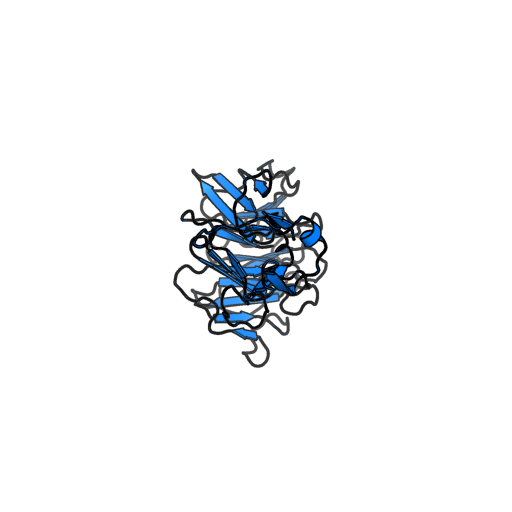7 VAL A CA 1
ATOM 1421 C C . VAL A 1 187 ? 19.834 2.311 -11.664 1.00 91.88 187 VAL A C 1
ATOM 1423 O O . VAL A 1 187 ? 20.184 1.191 -11.340 1.00 91.88 187 VAL A O 1
ATOM 1426 N N . LEU A 1 188 ? 18.953 2.538 -12.642 1.00 93.88 188 LEU A N 1
ATOM 1427 C CA . LEU A 1 188 ? 18.390 1.430 -13.406 1.00 93.88 188 LEU A CA 1
ATOM 1428 C C . LEU A 1 188 ? 19.461 0.800 -14.298 1.00 93.88 188 LEU A C 1
ATOM 1430 O O . LEU A 1 188 ? 20.008 1.451 -15.195 1.00 93.88 188 LEU A O 1
ATOM 1434 N N . GLU A 1 189 ? 19.703 -0.480 -14.077 1.00 94.75 189 GLU A N 1
ATOM 1435 C CA . GLU A 1 189 ? 20.730 -1.272 -14.731 1.00 94.75 189 GLU A CA 1
ATOM 1436 C C . GLU A 1 189 ? 20.132 -2.505 -15.421 1.00 94.75 189 GLU A C 1
ATOM 1438 O O . GLU A 1 189 ? 18.926 -2.757 -15.433 1.00 94.75 189 GLU A O 1
ATOM 1443 N N . ALA A 1 190 ? 20.990 -3.270 -16.096 1.00 95.44 190 ALA A N 1
ATOM 1444 C CA . ALA A 1 190 ? 20.559 -4.495 -16.751 1.00 95.44 190 ALA A CA 1
ATOM 1445 C C . ALA A 1 190 ? 20.135 -5.558 -15.724 1.00 95.44 190 ALA A C 1
ATOM 1447 O O . ALA A 1 190 ? 20.695 -5.662 -14.630 1.00 95.44 190 ALA A O 1
ATOM 1448 N N . CYS A 1 191 ? 19.198 -6.415 -16.128 1.00 94.88 191 CYS A N 1
ATOM 1449 C CA . CYS A 1 191 ? 18.754 -7.542 -15.316 1.00 94.88 191 CYS A CA 1
ATOM 1450 C C . CYS A 1 191 ? 19.927 -8.437 -14.892 1.00 94.88 191 CYS A C 1
ATOM 1452 O O . CYS A 1 191 ? 20.792 -8.775 -15.703 1.00 94.88 191 CYS A O 1
ATOM 1454 N N . GLY A 1 192 ? 19.933 -8.824 -13.616 1.00 91.94 192 GLY A N 1
ATOM 1455 C CA . GLY A 1 192 ? 21.031 -9.544 -12.967 1.00 91.94 192 GLY A CA 1
ATOM 1456 C C . GLY A 1 192 ? 21.960 -8.628 -12.168 1.00 91.94 192 GLY A C 1
ATOM 1457 O O . GLY A 1 192 ? 22.618 -9.110 -11.250 1.00 91.94 192 GLY A O 1
ATOM 1458 N N . VAL A 1 193 ? 21.979 -7.328 -12.484 1.00 95.19 193 VAL A N 1
ATOM 1459 C CA . VAL A 1 193 ? 22.497 -6.285 -11.589 1.00 95.19 193 VAL A CA 1
ATOM 1460 C C . VAL A 1 193 ? 21.353 -5.750 -10.733 1.00 95.19 193 VAL A C 1
ATOM 1462 O O . VAL A 1 193 ? 21.454 -5.791 -9.510 1.00 95.19 193 VAL A O 1
ATOM 1465 N N . ASP A 1 194 ? 20.254 -5.348 -11.373 1.00 96.81 194 ASP A N 1
ATOM 1466 C CA . ASP A 1 194 ? 18.955 -5.165 -10.722 1.00 96.81 194 ASP A CA 1
ATOM 1467 C C . ASP A 1 194 ? 18.129 -6.454 -10.773 1.00 96.81 194 ASP A C 1
ATOM 1469 O O . ASP A 1 194 ? 18.314 -7.318 -11.647 1.00 96.81 194 ASP A O 1
ATOM 1473 N N . PHE A 1 195 ? 17.174 -6.571 -9.851 1.00 97.38 195 PHE A N 1
ATOM 1474 C CA . PHE A 1 195 ? 16.234 -7.683 -9.847 1.00 97.38 195 PHE A CA 1
ATOM 1475 C C . PHE A 1 195 ? 15.113 -7.399 -10.845 1.00 97.38 195 PHE A C 1
ATOM 1477 O O . PHE A 1 195 ? 14.201 -6.619 -10.579 1.00 97.38 195 PHE A O 1
ATOM 1484 N N . CYS A 1 196 ? 15.175 -8.053 -12.001 1.00 97.81 196 CYS A N 1
ATOM 1485 C CA . CYS A 1 196 ? 14.063 -8.099 -12.941 1.00 97.81 196 CYS A CA 1
ATOM 1486 C C . CYS A 1 196 ? 13.245 -9.367 -12.691 1.00 97.81 196 CYS A C 1
ATOM 1488 O O . CYS A 1 196 ? 13.738 -10.470 -12.947 1.00 97.81 196 CYS A O 1
ATOM 1490 N N . LEU A 1 197 ? 12.015 -9.215 -12.209 1.00 98.12 197 LEU A N 1
ATOM 1491 C CA . LEU A 1 197 ? 11.105 -10.319 -11.912 1.00 98.12 197 LEU A CA 1
ATOM 1492 C C . LEU A 1 197 ? 9.922 -10.339 -12.887 1.00 98.12 197 LEU A C 1
ATOM 1494 O O . LEU A 1 197 ? 9.642 -9.364 -13.592 1.00 98.12 197 LEU A O 1
ATOM 1498 N N . GLY A 1 198 ? 9.215 -11.462 -12.901 1.00 94.19 198 GLY A N 1
ATOM 1499 C CA . GLY A 1 198 ? 7.999 -11.675 -13.667 1.00 94.19 198 GLY A CA 1
ATOM 1500 C C . GLY A 1 198 ? 8.096 -12.773 -14.739 1.00 94.19 198 GLY A C 1
ATOM 1501 O O . GLY A 1 198 ? 9.148 -13.396 -14.939 1.00 94.19 198 GLY A O 1
ATOM 1502 N N . PRO A 1 199 ? 6.981 -13.023 -15.448 1.00 96.25 199 PRO A N 1
ATOM 1503 C CA . PRO A 1 199 ? 5.717 -12.292 -15.330 1.00 96.25 199 PRO A CA 1
ATOM 1504 C C . PRO A 1 199 ? 4.979 -12.592 -14.013 1.00 96.25 199 PRO A C 1
ATOM 1506 O O . PRO A 1 199 ? 4.838 -13.750 -13.622 1.00 96.25 199 PRO A O 1
ATOM 1509 N N . PHE A 1 200 ? 4.505 -11.540 -13.347 1.00 98.19 200 PHE A N 1
ATOM 1510 C CA . PHE A 1 200 ? 3.608 -11.606 -12.192 1.00 98.19 200 PHE A CA 1
ATOM 1511 C C . PHE A 1 200 ? 2.649 -10.410 -12.279 1.00 98.19 200 PHE A C 1
ATOM 1513 O O . PHE A 1 200 ? 3.048 -9.270 -12.041 1.00 98.19 200 PHE A O 1
ATOM 1520 N N . GLY A 1 201 ? 1.402 -10.670 -12.682 1.00 97.44 201 GLY A N 1
ATOM 1521 C CA . GLY A 1 201 ? 0.458 -9.644 -13.144 1.00 97.44 201 GLY A CA 1
ATOM 1522 C C . GLY A 1 201 ? 0.537 -9.408 -14.657 1.00 97.44 201 GLY A C 1
ATOM 1523 O O . GLY A 1 201 ? 1.068 -10.234 -15.402 1.00 97.44 201 GLY A O 1
ATOM 1524 N N . GLY A 1 202 ? 0.002 -8.279 -15.110 1.00 96.25 202 GLY A N 1
ATOM 1525 C CA . GLY A 1 202 ? 0.038 -7.819 -16.502 1.00 96.25 202 GLY A CA 1
ATOM 1526 C C . GLY A 1 202 ? -1.305 -7.344 -17.049 1.00 96.25 202 GLY A C 1
ATOM 1527 O O . GLY A 1 202 ? -1.377 -6.958 -18.216 1.00 96.25 202 GLY A O 1
ATOM 1528 N N . TYR A 1 203 ? -2.358 -7.359 -16.232 1.00 96.50 203 TYR A N 1
ATOM 1529 C CA . TYR A 1 203 ? -3.651 -6.801 -16.607 1.00 96.50 203 TYR A CA 1
ATOM 1530 C C . TYR A 1 203 ? -3.699 -5.295 -16.299 1.00 96.50 203 TYR A C 1
ATOM 1532 O O . TYR A 1 203 ? -3.072 -4.858 -15.333 1.00 96.50 203 TYR A O 1
ATOM 1540 N N . PRO A 1 204 ? -4.416 -4.482 -17.098 1.00 94.38 204 PRO A N 1
ATOM 1541 C CA . PRO A 1 204 ? -4.489 -3.030 -16.900 1.00 94.38 204 PRO A CA 1
ATOM 1542 C C . PRO A 1 204 ? -5.017 -2.588 -15.528 1.00 94.38 204 PRO A C 1
ATOM 1544 O O . PRO A 1 204 ? -4.673 -1.509 -15.057 1.00 94.38 204 PRO A O 1
ATOM 1547 N N . GLU A 1 205 ? -5.868 -3.400 -14.907 1.00 94.00 205 GLU A N 1
ATOM 1548 C CA . GLU A 1 205 ? -6.449 -3.176 -13.582 1.00 94.00 205 GLU A CA 1
ATOM 1549 C C . GLU A 1 205 ? -5.565 -3.645 -12.413 1.00 94.00 205 GLU A C 1
ATOM 1551 O O . GLU A 1 205 ? -5.959 -3.493 -11.257 1.00 94.00 205 GLU A O 1
ATOM 1556 N N . ASP A 1 206 ? -4.399 -4.233 -12.696 1.00 97.69 206 ASP A N 1
ATOM 1557 C CA . ASP A 1 206 ? -3.498 -4.737 -11.663 1.00 97.69 206 ASP A CA 1
ATOM 1558 C C . ASP A 1 206 ? -2.881 -3.597 -10.856 1.00 97.69 206 ASP A C 1
ATOM 1560 O O . ASP A 1 206 ? -2.204 -2.720 -11.400 1.00 97.69 206 ASP A O 1
ATOM 1564 N N . LEU A 1 207 ? -3.046 -3.664 -9.536 1.00 97.62 207 LEU A N 1
ATOM 1565 C CA . LEU A 1 207 ? -2.366 -2.794 -8.588 1.00 97.62 207 LEU A CA 1
ATOM 1566 C C . LEU A 1 207 ? -1.256 -3.586 -7.884 1.00 97.62 207 LEU A C 1
ATOM 1568 O O . LEU A 1 207 ? -1.548 -4.598 -7.240 1.00 97.62 207 LEU A O 1
ATOM 1572 N N . PRO A 1 208 ? 0.017 -3.170 -7.999 1.00 98.31 208 PRO A N 1
ATOM 1573 C CA .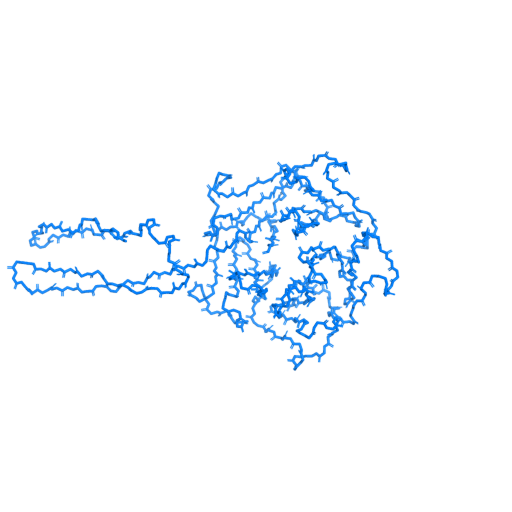 PRO A 1 208 ? 1.111 -3.856 -7.334 1.00 98.31 208 PRO A CA 1
ATOM 1574 C C . PRO A 1 208 ? 1.067 -3.613 -5.826 1.00 98.31 208 PRO A C 1
ATOM 1576 O O . PRO A 1 208 ? 0.816 -2.500 -5.364 1.00 98.31 208 PRO A O 1
ATOM 1579 N N . VAL A 1 209 ? 1.362 -4.660 -5.065 1.00 98.06 209 VAL A N 1
ATOM 1580 C CA . VAL A 1 209 ? 1.512 -4.623 -3.608 1.00 98.06 209 VAL A CA 1
ATOM 1581 C C . VAL A 1 209 ? 2.810 -5.310 -3.209 1.00 98.06 209 VAL A C 1
ATOM 1583 O O . VAL A 1 209 ? 3.311 -6.181 -3.921 1.00 98.06 209 VAL A O 1
ATOM 1586 N N . VAL A 1 210 ? 3.369 -4.905 -2.074 1.00 97.94 210 VAL A N 1
ATOM 1587 C CA . VAL A 1 210 ? 4.639 -5.420 -1.559 1.00 97.94 210 VAL A CA 1
ATOM 1588 C C . VAL A 1 210 ? 4.501 -5.683 -0.067 1.00 97.94 210 VAL A C 1
ATOM 1590 O O . VAL A 1 210 ? 3.904 -4.882 0.647 1.00 97.94 210 VAL A O 1
ATOM 1593 N N . GLY A 1 211 ? 5.049 -6.801 0.398 1.00 96.38 211 GLY A N 1
ATOM 1594 C CA . GLY A 1 211 ? 5.079 -7.146 1.814 1.00 96.38 211 GLY A CA 1
ATOM 1595 C C . GLY A 1 211 ? 5.890 -8.407 2.081 1.00 96.38 211 GLY A C 1
ATOM 1596 O O . GLY A 1 211 ? 6.153 -9.200 1.175 1.00 96.38 211 GLY A O 1
ATOM 1597 N N . ASP A 1 212 ? 6.300 -8.619 3.329 1.00 96.31 212 ASP A N 1
ATOM 1598 C CA . ASP A 1 212 ? 6.868 -9.898 3.750 1.00 96.31 212 ASP A CA 1
ATOM 1599 C C . ASP A 1 212 ? 5.742 -10.873 4.100 1.00 96.31 212 ASP A C 1
ATOM 1601 O O . ASP A 1 212 ? 5.330 -11.022 5.252 1.00 96.31 212 ASP A O 1
ATOM 1605 N N . TRP A 1 213 ? 5.246 -11.563 3.074 1.00 96.81 213 TRP A N 1
ATOM 1606 C CA . TRP A 1 213 ? 4.157 -12.536 3.195 1.00 96.81 213 TRP A CA 1
ATOM 1607 C C . TRP A 1 213 ? 4.510 -13.756 4.060 1.00 96.81 213 TRP A C 1
ATOM 1609 O O . TRP A 1 213 ? 3.621 -14.511 4.453 1.00 96.81 213 TRP A O 1
ATOM 1619 N N . THR A 1 214 ? 5.802 -13.979 4.324 1.00 93.75 214 THR A N 1
ATOM 1620 C CA . THR A 1 214 ? 6.334 -15.210 4.934 1.00 93.75 214 THR A CA 1
ATOM 1621 C C . THR A 1 214 ? 6.962 -15.004 6.311 1.00 93.75 214 THR A C 1
ATOM 1623 O O . THR A 1 214 ? 7.231 -15.987 7.000 1.00 93.75 214 THR A O 1
ATOM 1626 N N . GLY A 1 215 ? 7.222 -13.758 6.711 1.00 93.81 215 GLY A N 1
ATOM 1627 C CA . GLY A 1 215 ? 7.922 -13.422 7.952 1.00 93.81 215 GLY A CA 1
ATOM 1628 C C . GLY A 1 215 ? 9.411 -13.761 7.947 1.00 93.81 215 GLY A C 1
ATOM 1629 O O . GLY A 1 215 ? 9.977 -14.036 9.006 1.00 93.81 215 GLY A O 1
ATOM 1630 N N . ASN A 1 216 ? 10.046 -13.822 6.773 1.00 94.62 216 ASN A N 1
ATOM 1631 C CA . ASN A 1 216 ? 11.469 -14.152 6.653 1.00 94.62 216 ASN A CA 1
ATOM 1632 C C . ASN A 1 216 ? 12.389 -12.917 6.605 1.00 94.62 216 ASN A C 1
ATOM 1634 O O . ASN A 1 216 ? 13.601 -13.067 6.452 1.00 94.62 216 ASN A O 1
ATOM 1638 N N . GLY A 1 217 ? 11.817 -11.723 6.737 1.00 93.62 217 GLY A N 1
ATOM 1639 C CA . GLY A 1 217 ? 12.461 -10.419 6.667 1.00 93.62 217 GLY A CA 1
ATOM 1640 C C . GLY A 1 217 ? 12.457 -9.796 5.271 1.00 93.62 217 GLY A C 1
ATOM 1641 O O . GLY A 1 217 ? 12.557 -8.580 5.172 1.00 93.62 217 GLY A O 1
ATOM 1642 N N . ALA A 1 218 ? 12.335 -10.585 4.198 1.00 96.50 218 ALA A N 1
ATOM 1643 C CA . ALA A 1 218 ? 12.410 -10.081 2.828 1.00 96.50 218 ALA A CA 1
ATOM 1644 C C . ALA A 1 218 ? 11.019 -9.836 2.232 1.00 96.50 218 ALA A C 1
ATOM 1646 O O . ALA A 1 218 ? 10.187 -10.748 2.143 1.00 96.50 218 ALA A O 1
ATOM 1647 N N . SER A 1 219 ? 10.807 -8.618 1.741 1.00 97.38 219 SER A N 1
ATOM 1648 C CA . SER A 1 219 ? 9.600 -8.234 1.014 1.00 97.38 219 SER A CA 1
ATOM 1649 C C . SER A 1 219 ? 9.502 -8.963 -0.325 1.00 97.38 219 SER A C 1
ATOM 1651 O O . SER A 1 219 ? 10.494 -9.130 -1.035 1.00 97.38 219 SER A O 1
ATOM 1653 N N . LYS A 1 220 ? 8.289 -9.385 -0.681 1.00 98.19 220 LYS A N 1
ATOM 1654 C CA . LYS A 1 220 ? 7.958 -10.076 -1.932 1.00 98.19 220 LYS A CA 1
ATOM 1655 C C . LYS A 1 220 ? 6.882 -9.305 -2.681 1.00 98.19 220 LYS A C 1
ATOM 1657 O O . LYS A 1 220 ? 6.180 -8.466 -2.112 1.00 98.19 220 LYS A O 1
ATOM 1662 N N . ILE A 1 221 ? 6.773 -9.593 -3.970 1.00 98.69 221 ILE A N 1
ATOM 1663 C CA . ILE A 1 221 ? 5.816 -8.943 -4.862 1.00 98.69 221 ILE A CA 1
ATOM 1664 C C . ILE A 1 221 ? 4.417 -9.552 -4.710 1.00 98.69 221 ILE A C 1
ATOM 1666 O O . ILE A 1 221 ? 4.240 -10.669 -4.220 1.00 98.69 221 ILE A O 1
ATOM 1670 N N . GLY A 1 222 ? 3.407 -8.806 -5.128 1.00 98.56 222 GLY A N 1
ATOM 1671 C CA . GLY A 1 222 ? 2.033 -9.270 -5.191 1.00 98.56 222 GLY A CA 1
ATOM 1672 C C . GLY A 1 222 ? 1.177 -8.348 -6.046 1.00 98.56 222 GLY A C 1
ATOM 1673 O O . GLY A 1 222 ? 1.574 -7.234 -6.390 1.00 98.56 222 GLY A O 1
ATOM 1674 N N . ILE A 1 223 ? -0.009 -8.820 -6.405 1.00 98.69 223 ILE A N 1
ATOM 1675 C CA . ILE A 1 223 ? -0.976 -8.095 -7.225 1.00 98.69 223 ILE A CA 1
ATOM 1676 C C . ILE A 1 223 ? -2.321 -8.106 -6.521 1.00 98.69 223 ILE A C 1
ATOM 1678 O O . ILE A 1 223 ? -2.802 -9.159 -6.109 1.00 98.69 223 ILE A O 1
ATOM 1682 N N . TYR A 1 224 ? -2.946 -6.940 -6.453 1.00 98.62 224 TYR A N 1
ATOM 1683 C CA . TYR A 1 224 ? -4.365 -6.791 -6.191 1.00 98.62 224 TYR A CA 1
ATOM 1684 C C . TYR A 1 224 ? -5.109 -6.549 -7.506 1.00 98.62 224 TYR A C 1
ATOM 1686 O O . TYR A 1 224 ? -4.711 -5.702 -8.307 1.00 98.62 224 TYR A O 1
ATOM 1694 N N . ARG A 1 225 ? -6.210 -7.270 -7.716 1.00 97.69 225 ARG A N 1
ATOM 1695 C CA . ARG A 1 225 ? -7.078 -7.156 -8.889 1.00 97.69 225 ARG A CA 1
ATOM 1696 C C . ARG A 1 225 ? -8.532 -7.300 -8.465 1.00 97.69 225 ARG A C 1
ATOM 1698 O O . ARG A 1 225 ? -8.994 -8.404 -8.208 1.00 97.69 225 ARG A O 1
ATOM 1705 N N . ASN A 1 226 ? -9.273 -6.194 -8.434 1.00 95.25 226 ASN A N 1
ATOM 1706 C CA . ASN A 1 226 ? -10.728 -6.194 -8.220 1.00 95.25 226 ASN A CA 1
ATOM 1707 C C . ASN A 1 226 ? -11.203 -7.036 -7.010 1.00 95.25 226 ASN A C 1
ATOM 1709 O O . ASN A 1 226 ? -12.224 -7.709 -7.098 1.00 95.25 226 ASN A O 1
ATOM 1713 N N . GLY A 1 227 ? -10.476 -7.008 -5.888 1.00 95.75 227 GLY A N 1
ATOM 1714 C CA . GLY A 1 227 ? -10.800 -7.781 -4.675 1.00 95.75 227 GLY A CA 1
ATOM 1715 C C . GLY A 1 227 ? -9.992 -9.065 -4.510 1.00 95.75 227 GLY A C 1
ATOM 1716 O O . GLY A 1 227 ? -9.852 -9.548 -3.386 1.00 95.75 227 GLY A O 1
ATOM 1717 N N . GLN A 1 228 ? -9.387 -9.544 -5.596 1.00 97.88 228 GLN A N 1
ATOM 1718 C CA . GLN A 1 228 ? -8.497 -10.694 -5.591 1.00 97.88 228 GLN A CA 1
ATOM 1719 C C . GLN A 1 228 ? -7.066 -10.261 -5.269 1.00 97.88 228 GLN A C 1
ATOM 1721 O O . GLN A 1 228 ? -6.584 -9.252 -5.786 1.00 97.88 228 GLN A O 1
ATOM 1726 N N . TRP A 1 229 ? -6.362 -11.051 -4.470 1.00 98.69 229 TRP A N 1
ATOM 1727 C CA . TRP A 1 229 ? -4.949 -10.883 -4.165 1.00 98.69 229 TRP A CA 1
ATOM 1728 C C . TRP A 1 229 ? -4.168 -12.108 -4.619 1.00 98.69 229 TRP A C 1
ATOM 1730 O O . TRP A 1 229 ? -4.545 -13.243 -4.327 1.00 98.69 229 TRP A O 1
ATOM 1740 N N . PHE A 1 230 ? -3.047 -11.858 -5.282 1.00 98.56 230 PHE A N 1
ATOM 1741 C CA . PHE A 1 230 ? -2.084 -12.854 -5.728 1.00 98.56 230 PHE A CA 1
ATOM 1742 C C . PHE A 1 230 ? -0.740 -12.489 -5.112 1.00 98.56 230 PHE A C 1
ATOM 1744 O O . PHE A 1 230 ? -0.157 -11.470 -5.478 1.00 98.56 230 PHE A O 1
ATOM 1751 N N . LEU A 1 231 ? -0.269 -13.269 -4.146 1.00 98.62 231 LEU A N 1
ATOM 1752 C CA . LEU A 1 231 ? 0.950 -12.971 -3.394 1.00 98.62 231 LEU A CA 1
ATOM 1753 C C . LEU A 1 231 ? 2.012 -14.015 -3.729 1.00 98.62 231 LEU A C 1
ATOM 1755 O O . LEU A 1 231 ? 1.734 -15.210 -3.604 1.00 98.62 231 LEU A O 1
ATOM 1759 N N . ASP A 1 232 ? 3.203 -13.560 -4.125 1.00 98.38 232 ASP A N 1
ATOM 1760 C CA . ASP A 1 232 ? 4.369 -14.412 -4.391 1.00 98.38 232 ASP A CA 1
ATOM 1761 C C . ASP A 1 232 ? 4.825 -15.069 -3.082 1.00 98.38 232 ASP A C 1
ATOM 1763 O O . ASP A 1 232 ? 5.607 -14.507 -2.310 1.00 98.38 232 ASP A O 1
ATOM 1767 N N . ALA A 1 233 ? 4.256 -16.232 -2.773 1.00 95.94 233 ALA A N 1
ATOM 1768 C CA . ALA A 1 233 ? 4.429 -16.870 -1.472 1.00 95.94 233 ALA A CA 1
ATOM 1769 C C . ALA A 1 233 ? 5.754 -17.632 -1.403 1.00 95.94 233 ALA A C 1
ATOM 1771 O O . ALA A 1 233 ? 6.349 -17.749 -0.329 1.00 95.94 233 ALA A O 1
ATOM 1772 N N . ASN A 1 234 ? 6.229 -18.136 -2.545 1.00 96.50 234 ASN A N 1
ATOM 1773 C CA . ASN A 1 234 ? 7.505 -18.835 -2.628 1.00 96.50 234 ASN A CA 1
ATOM 1774 C C . ASN A 1 234 ? 8.700 -17.869 -2.788 1.00 96.50 234 ASN A C 1
ATOM 1776 O O . ASN A 1 234 ? 9.836 -18.263 -2.515 1.00 96.50 234 ASN A O 1
ATOM 1780 N N . GLY A 1 235 ? 8.447 -16.608 -3.161 1.00 96.25 235 GLY A N 1
ATOM 1781 C CA . GLY A 1 235 ? 9.438 -15.544 -3.291 1.00 96.25 235 GLY A CA 1
ATOM 1782 C C . GLY A 1 235 ? 10.336 -15.667 -4.518 1.00 96.25 235 GLY A C 1
ATOM 1783 O O . GLY A 1 235 ? 11.464 -15.170 -4.488 1.00 96.25 235 GLY A O 1
ATOM 1784 N N . ASN A 1 236 ? 9.906 -16.371 -5.566 1.00 96.25 236 ASN A N 1
ATOM 1785 C CA . ASN A 1 236 ? 10.719 -16.586 -6.763 1.00 96.25 236 ASN A CA 1
ATOM 1786 C C . ASN A 1 236 ? 10.528 -15.495 -7.834 1.00 96.25 236 ASN A C 1
ATOM 1788 O O . ASN A 1 236 ? 11.216 -15.518 -8.864 1.00 96.25 236 ASN A O 1
ATOM 1792 N N . GLY A 1 237 ? 9.614 -14.550 -7.600 1.00 96.56 237 GLY A N 1
ATOM 1793 C CA . GLY A 1 237 ? 9.325 -13.434 -8.485 1.00 96.56 237 GLY A CA 1
ATOM 1794 C C . GLY A 1 237 ? 8.523 -13.799 -9.734 1.00 96.56 237 GLY A C 1
ATOM 1795 O O . GLY A 1 237 ? 8.571 -13.050 -10.712 1.00 96.56 237 GLY A O 1
ATOM 1796 N N . LYS A 1 238 ? 7.827 -14.937 -9.770 1.00 97.19 238 LYS A N 1
ATOM 1797 C CA . LYS A 1 238 ? 7.016 -15.389 -10.909 1.00 97.19 238 LYS A CA 1
ATOM 1798 C C . LYS A 1 238 ? 5.676 -15.915 -10.439 1.00 97.19 238 LYS A C 1
ATOM 1800 O O . LYS A 1 238 ? 5.555 -16.432 -9.344 1.00 97.19 238 LYS A O 1
ATOM 1805 N N . TRP A 1 239 ? 4.672 -15.774 -11.296 1.00 97.69 239 TRP A N 1
ATOM 1806 C CA . TRP A 1 239 ? 3.374 -16.366 -11.024 1.00 97.69 239 TRP A CA 1
ATOM 1807 C C . TRP A 1 239 ? 3.393 -17.875 -11.287 1.00 97.69 239 TRP A C 1
ATOM 1809 O O . TRP A 1 239 ? 3.509 -18.294 -12.443 1.00 97.69 239 TRP A O 1
ATOM 1819 N N . ASP A 1 240 ? 3.218 -18.676 -10.235 1.00 97.81 240 ASP A N 1
ATOM 1820 C CA . ASP A 1 240 ? 3.230 -20.145 -10.288 1.00 97.81 240 ASP A CA 1
ATOM 1821 C C . ASP A 1 240 ? 1.849 -20.783 -10.050 1.00 97.81 240 ASP A C 1
ATOM 1823 O O . ASP A 1 240 ? 1.703 -22.008 -10.060 1.00 97.81 240 ASP A O 1
ATOM 1827 N N . GLY A 1 241 ? 0.810 -19.965 -9.871 1.00 97.56 241 GLY A N 1
ATOM 1828 C CA . GLY A 1 241 ? -0.551 -20.434 -9.615 1.00 97.56 241 GLY A CA 1
ATOM 1829 C C . GLY A 1 241 ? -0.859 -20.616 -8.127 1.00 97.56 241 GLY A C 1
ATOM 1830 O O . GLY A 1 241 ? 0.035 -20.768 -7.301 1.00 97.56 241 GLY A O 1
ATOM 1831 N N . CYS A 1 242 ? -2.152 -20.665 -7.790 1.00 97.56 242 CYS A N 1
ATOM 1832 C CA . CYS A 1 242 ? -2.653 -20.686 -6.406 1.00 97.56 242 CYS A CA 1
ATOM 1833 C C . CYS A 1 242 ? -2.260 -21.922 -5.568 1.00 97.56 242 CYS A C 1
ATOM 1835 O O . CYS A 1 242 ? -2.568 -21.977 -4.381 1.00 97.56 242 CYS A O 1
ATOM 1837 N N . GLU A 1 243 ? -1.664 -22.952 -6.177 1.00 97.19 243 GLU A N 1
ATOM 1838 C CA . GLU A 1 243 ? -1.134 -24.112 -5.443 1.00 97.19 243 GLU A CA 1
ATOM 1839 C C . GLU A 1 243 ? 0.252 -23.836 -4.844 1.00 97.19 243 GLU A C 1
ATOM 1841 O O . GLU A 1 243 ? 0.639 -24.477 -3.867 1.00 97.19 243 GLU A O 1
ATOM 1846 N N . THR A 1 244 ? 0.992 -22.894 -5.434 1.00 97.69 244 THR A N 1
ATOM 1847 C CA . THR A 1 244 ? 2.351 -22.517 -5.021 1.00 97.69 244 THR A CA 1
ATOM 1848 C C . THR A 1 244 ? 2.358 -21.129 -4.389 1.00 97.69 244 THR A C 1
ATOM 1850 O O . THR A 1 244 ? 2.960 -20.929 -3.335 1.00 97.69 244 THR A O 1
ATOM 1853 N N . ASP A 1 245 ? 1.656 -20.195 -5.022 1.00 98.12 245 ASP A N 1
ATOM 1854 C CA . ASP A 1 245 ? 1.443 -18.837 -4.549 1.00 98.12 245 ASP A CA 1
ATOM 1855 C C . ASP A 1 245 ? 0.131 -18.713 -3.781 1.00 98.12 245 ASP A C 1
ATOM 1857 O O . ASP A 1 245 ? -0.750 -19.571 -3.853 1.00 98.12 245 ASP A O 1
ATOM 1861 N N . ARG A 1 246 ? -0.029 -17.614 -3.043 1.00 97.69 246 ARG A N 1
ATOM 1862 C CA . ARG A 1 246 ? -1.236 -17.389 -2.248 1.00 97.69 246 ARG A CA 1
ATOM 1863 C C . ARG A 1 246 ? -2.264 -16.598 -3.054 1.00 97.69 246 ARG A C 1
ATOM 1865 O O . ARG A 1 246 ? -2.015 -15.451 -3.416 1.00 97.69 246 ARG A O 1
ATOM 1872 N N . CYS A 1 247 ? -3.429 -17.206 -3.268 1.00 98.12 247 CYS A N 1
ATOM 1873 C CA . CYS A 1 247 ? -4.623 -16.553 -3.806 1.00 98.12 247 CYS A CA 1
ATOM 1874 C C . CYS A 1 247 ? -5.618 -16.244 -2.692 1.00 98.12 247 CYS A C 1
ATOM 1876 O O . CYS A 1 247 ? -5.880 -17.091 -1.836 1.00 98.12 247 CYS A O 1
ATOM 1878 N N . ILE A 1 248 ? -6.185 -15.043 -2.721 1.00 98.31 248 ILE A N 1
ATOM 1879 C CA . ILE A 1 248 ? -7.261 -14.605 -1.831 1.00 98.31 248 ILE A CA 1
ATOM 1880 C C . ILE A 1 248 ? -8.312 -13.943 -2.716 1.00 98.31 248 ILE A C 1
ATOM 1882 O O . ILE A 1 248 ? -7.968 -13.053 -3.479 1.00 98.31 248 ILE A O 1
ATOM 1886 N N . GLU A 1 249 ? -9.565 -14.382 -2.660 1.00 93.44 249 GLU A N 1
ATOM 1887 C CA . GLU A 1 249 ? -10.564 -14.008 -3.675 1.00 93.44 249 GLU A CA 1
ATOM 1888 C C . GLU A 1 249 ? -11.416 -12.790 -3.284 1.00 93.44 249 GLU A C 1
ATOM 1890 O O . GLU A 1 249 ? -11.704 -11.952 -4.133 1.00 93.44 249 GLU A O 1
ATOM 1895 N N . ASP A 1 250 ? -11.788 -12.667 -2.006 1.00 89.88 250 ASP A N 1
ATOM 1896 C CA . ASP A 1 250 ? -12.877 -11.781 -1.570 1.00 89.88 250 ASP A CA 1
ATOM 1897 C C . ASP A 1 250 ? -12.457 -10.821 -0.439 1.00 89.88 250 ASP A C 1
ATOM 1899 O O . ASP A 1 250 ? -13.154 -10.676 0.569 1.00 89.88 250 ASP A O 1
ATOM 1903 N N . PHE A 1 251 ? -11.314 -10.141 -0.586 1.00 96.12 251 PHE A N 1
ATOM 1904 C CA . PHE A 1 251 ? -10.870 -9.127 0.380 1.00 96.12 251 PHE A CA 1
ATOM 1905 C C . PHE A 1 251 ? -10.784 -7.741 -0.278 1.00 96.12 251 PHE A C 1
ATOM 1907 O O . PHE A 1 251 ? -9.737 -7.303 -0.762 1.00 96.12 251 PHE A O 1
ATOM 1914 N N . GLY A 1 252 ? -11.931 -7.054 -0.309 1.00 94.88 252 GLY A N 1
ATOM 1915 C CA . GLY A 1 252 ? -12.153 -5.807 -1.049 1.00 94.88 252 GLY A CA 1
ATOM 1916 C C . GLY A 1 252 ? -12.933 -6.056 -2.344 1.00 94.88 252 GLY A C 1
ATOM 1917 O O . GLY A 1 252 ? -13.721 -6.992 -2.426 1.00 94.88 252 GLY A O 1
ATOM 1918 N N . GLY A 1 253 ? -12.733 -5.211 -3.354 1.00 93.62 253 GLY A N 1
ATOM 1919 C CA . GLY A 1 253 ? -13.248 -5.406 -4.716 1.00 93.62 253 GLY A CA 1
ATOM 1920 C C . GLY A 1 253 ? -14.356 -4.444 -5.124 1.00 93.62 253 GLY A C 1
ATOM 1921 O O . GLY A 1 253 ? -14.921 -4.573 -6.212 1.00 93.62 253 GLY A O 1
ATOM 1922 N N . LEU A 1 254 ? -14.657 -3.445 -4.291 1.00 94.75 254 LEU A N 1
ATOM 1923 C CA . LEU A 1 254 ? -15.499 -2.342 -4.734 1.00 94.75 254 LEU A CA 1
ATOM 1924 C C . LEU A 1 254 ? -14.671 -1.335 -5.545 1.00 94.75 254 LEU A C 1
ATOM 1926 O O . LEU A 1 254 ? -13.490 -1.122 -5.259 1.00 94.75 254 LEU A O 1
ATOM 1930 N N . PRO A 1 255 ? -15.282 -0.666 -6.540 1.00 91.94 255 PRO A N 1
ATOM 1931 C CA . PRO A 1 255 ? -14.608 0.394 -7.274 1.00 91.94 255 PRO A CA 1
ATOM 1932 C C . PRO A 1 255 ? -14.058 1.475 -6.335 1.00 91.94 255 PRO A C 1
ATOM 1934 O O . PRO A 1 255 ? -14.800 2.039 -5.529 1.00 91.94 255 PRO A O 1
ATOM 1937 N N . GLY A 1 256 ? -12.769 1.782 -6.481 1.00 90.12 256 GLY A N 1
ATOM 1938 C CA . GLY A 1 256 ? -12.071 2.780 -5.667 1.00 90.12 256 GLY A CA 1
ATOM 1939 C C . GLY A 1 256 ? -11.380 2.230 -4.418 1.00 90.12 256 GLY A C 1
ATOM 1940 O O . GLY A 1 256 ? -10.786 3.021 -3.691 1.00 90.12 256 GLY A O 1
ATOM 1941 N N . ASP A 1 257 ? -11.422 0.917 -4.175 1.00 96.62 257 ASP A N 1
ATOM 1942 C CA . ASP A 1 257 ? -10.569 0.286 -3.166 1.00 96.62 257 ASP A CA 1
ATOM 1943 C C . ASP A 1 257 ? -9.095 0.466 -3.524 1.00 96.62 257 ASP A C 1
ATOM 1945 O O . ASP A 1 257 ? -8.672 0.156 -4.640 1.00 96.62 257 ASP A O 1
ATOM 1949 N N . LEU A 1 258 ? -8.315 0.953 -2.562 1.00 96.81 258 LEU A N 1
ATOM 1950 C CA . LEU A 1 258 ? -6.869 1.077 -2.682 1.00 96.81 258 LEU A CA 1
ATOM 1951 C C . LEU A 1 258 ? -6.213 0.013 -1.797 1.00 96.81 258 LEU A C 1
ATOM 1953 O O . LEU A 1 258 ? -6.412 0.048 -0.579 1.00 96.81 258 LEU A O 1
ATOM 1957 N N . PRO A 1 259 ? -5.476 -0.950 -2.373 1.00 97.50 259 PRO A N 1
ATOM 1958 C CA . PRO A 1 259 ? -4.875 -2.027 -1.609 1.00 97.50 259 PRO A CA 1
ATOM 1959 C C . PRO A 1 259 ? -3.710 -1.504 -0.772 1.00 97.50 259 PRO A C 1
ATOM 1961 O O . PRO A 1 259 ? -2.945 -0.641 -1.202 1.00 97.50 259 PRO A O 1
ATOM 1964 N N . VAL A 1 260 ? -3.565 -2.062 0.423 1.00 96.69 260 VAL A N 1
ATOM 1965 C CA . VAL A 1 260 ? -2.450 -1.801 1.327 1.00 96.69 260 VAL A CA 1
ATOM 1966 C C . VAL A 1 260 ? -1.932 -3.105 1.922 1.00 96.69 260 VAL A C 1
ATOM 1968 O O . VAL A 1 260 ? -2.675 -4.074 2.065 1.00 96.69 260 VAL A O 1
ATOM 1971 N N . ALA A 1 261 ? -0.654 -3.131 2.279 1.00 95.56 261 ALA A N 1
ATOM 1972 C CA . ALA A 1 261 ? -0.031 -4.271 2.930 1.00 95.56 261 ALA A CA 1
ATOM 1973 C C . ALA A 1 261 ? 0.914 -3.787 4.028 1.00 95.56 261 ALA A C 1
ATOM 1975 O O . ALA A 1 261 ? 1.656 -2.831 3.822 1.00 95.56 261 ALA A O 1
ATOM 1976 N N . GLY A 1 262 ? 0.865 -4.440 5.184 1.00 93.12 262 GLY A N 1
ATOM 1977 C CA . GLY A 1 262 ? 1.634 -4.047 6.362 1.00 93.12 262 GLY A CA 1
ATOM 1978 C C . GLY A 1 262 ? 1.526 -5.086 7.470 1.00 93.12 262 GLY A C 1
ATOM 1979 O O . GLY A 1 262 ? 0.677 -5.979 7.430 1.00 93.12 262 GLY A O 1
ATOM 1980 N N . ASP A 1 263 ? 2.413 -5.021 8.458 1.00 91.38 263 ASP A N 1
ATOM 1981 C CA . ASP A 1 263 ? 2.373 -5.924 9.612 1.00 91.38 263 ASP A CA 1
ATOM 1982 C C . ASP A 1 263 ? 1.469 -5.363 10.714 1.00 91.38 263 ASP A C 1
ATOM 1984 O O . ASP A 1 263 ? 1.924 -4.813 11.717 1.00 91.38 263 ASP A O 1
ATOM 1988 N N . TRP A 1 264 ? 0.159 -5.546 10.542 1.00 90.19 264 TRP A N 1
ATOM 1989 C CA . TRP A 1 264 ? -0.866 -5.023 11.457 1.00 90.19 264 TRP A CA 1
ATOM 1990 C C . TRP A 1 264 ? -0.721 -5.514 12.908 1.00 90.19 264 TRP A C 1
ATOM 1992 O O . TRP A 1 264 ? -1.259 -4.904 13.830 1.00 90.19 264 TRP A O 1
ATOM 2002 N N . THR A 1 265 ? -0.019 -6.631 13.119 1.00 85.88 265 THR A N 1
ATOM 2003 C CA . THR A 1 265 ? 0.097 -7.307 14.422 1.00 85.88 265 THR A CA 1
ATOM 2004 C C . THR A 1 265 ? 1.479 -7.178 15.060 1.00 85.88 265 THR A C 1
ATOM 2006 O O . THR A 1 265 ? 1.668 -7.658 16.175 1.00 85.88 265 THR A O 1
ATOM 2009 N N . GLY A 1 266 ? 2.455 -6.589 14.365 1.00 85.81 266 GLY A N 1
ATOM 2010 C CA . GLY A 1 266 ? 3.840 -6.502 14.831 1.00 85.81 266 GLY A CA 1
ATOM 2011 C C . GLY A 1 266 ? 4.557 -7.855 14.946 1.00 85.81 266 GLY A C 1
ATOM 2012 O O . GLY A 1 266 ? 5.469 -7.988 15.764 1.00 85.81 266 GLY A O 1
ATOM 2013 N N . ASN A 1 267 ? 4.127 -8.881 14.200 1.00 86.25 267 ASN A N 1
ATOM 2014 C CA . ASN A 1 267 ? 4.696 -10.233 14.273 1.00 86.25 267 ASN A CA 1
ATOM 2015 C C . ASN A 1 267 ? 5.742 -10.534 13.185 1.00 86.25 267 ASN A C 1
ATOM 2017 O O . ASN A 1 267 ? 6.200 -11.672 13.082 1.00 86.25 267 ASN A O 1
ATOM 2021 N N . GLY A 1 268 ? 6.111 -9.533 12.391 1.00 88.25 268 GLY A N 1
ATOM 2022 C CA . GLY A 1 268 ? 7.033 -9.623 11.266 1.00 88.25 268 GLY A CA 1
ATOM 2023 C C . GLY A 1 268 ? 6.400 -10.110 9.963 1.00 88.25 268 GLY A C 1
ATOM 2024 O O . GLY A 1 268 ? 7.124 -10.245 8.987 1.00 88.25 268 GLY A O 1
ATOM 2025 N N . VAL A 1 269 ? 5.088 -10.384 9.919 1.00 92.88 269 VAL A N 1
ATOM 2026 C CA . VAL A 1 269 ? 4.401 -10.877 8.712 1.00 92.88 269 VAL A CA 1
ATOM 2027 C C . VAL A 1 269 ? 3.433 -9.822 8.191 1.00 92.88 269 VAL A C 1
ATOM 2029 O O . VAL A 1 269 ? 2.428 -9.515 8.847 1.00 92.88 269 VAL A O 1
ATOM 2032 N N . SER A 1 270 ? 3.690 -9.332 6.979 1.00 95.19 270 SER A N 1
ATOM 2033 C CA . SER A 1 270 ? 2.769 -8.441 6.277 1.00 95.19 270 SER A CA 1
ATOM 2034 C C . SER A 1 270 ? 1.469 -9.167 5.942 1.00 95.19 270 SER A C 1
ATOM 2036 O O . SER A 1 270 ? 1.459 -10.316 5.496 1.00 95.19 270 SER A O 1
ATOM 2038 N N . LYS A 1 271 ? 0.355 -8.475 6.144 1.00 95.62 271 LYS A N 1
ATOM 2039 C CA . LYS A 1 271 ? -1.001 -8.935 5.847 1.00 95.62 271 LYS A CA 1
ATOM 2040 C C . LYS A 1 271 ? -1.664 -7.945 4.901 1.00 95.62 271 LYS A C 1
ATOM 2042 O O . LYS A 1 271 ? -1.184 -6.826 4.717 1.00 95.62 271 LYS A O 1
ATOM 2047 N N . ILE A 1 272 ? -2.753 -8.379 4.283 1.00 97.50 272 ILE A N 1
ATOM 2048 C CA . ILE A 1 272 ? -3.482 -7.579 3.303 1.00 97.50 272 ILE A CA 1
ATOM 2049 C C . ILE A 1 272 ? -4.449 -6.608 3.988 1.00 97.50 272 ILE A C 1
ATOM 2051 O O . ILE A 1 272 ? -4.831 -6.778 5.148 1.00 97.50 272 ILE A O 1
ATOM 2055 N N . GLY A 1 273 ? -4.841 -5.571 3.266 1.00 96.81 273 GLY A N 1
ATOM 2056 C CA . GLY A 1 273 ? -5.820 -4.590 3.701 1.00 96.81 273 GLY A CA 1
ATOM 2057 C C . GLY A 1 273 ? -6.247 -3.703 2.541 1.00 96.81 273 GLY A C 1
ATOM 2058 O O . GLY A 1 273 ? -5.632 -3.709 1.477 1.00 96.81 273 GLY A O 1
ATOM 2059 N N . PHE A 1 274 ? -7.292 -2.909 2.723 1.00 96.94 274 PHE A N 1
ATOM 2060 C CA . PHE A 1 274 ? -7.656 -1.886 1.748 1.00 96.94 274 PHE A CA 1
ATOM 2061 C C . PHE A 1 274 ? -8.185 -0.622 2.418 1.00 96.94 274 PHE A C 1
ATOM 2063 O O . PHE A 1 274 ? -8.761 -0.644 3.509 1.00 96.94 274 PHE A O 1
ATOM 2070 N N . TYR A 1 275 ? -7.997 0.492 1.723 1.00 96.88 275 TYR A N 1
ATOM 2071 C CA . TYR A 1 275 ? -8.549 1.793 2.054 1.00 96.88 275 TYR A CA 1
ATOM 2072 C C . TYR A 1 275 ? -9.696 2.132 1.105 1.00 96.88 275 TYR A C 1
ATOM 2074 O O . TYR A 1 275 ? -9.587 1.962 -0.110 1.00 96.88 275 TYR A O 1
ATOM 2082 N N . ARG A 1 276 ? -10.790 2.652 1.660 1.00 95.31 276 ARG A N 1
ATOM 2083 C CA . ARG A 1 276 ? -11.979 3.069 0.918 1.00 95.31 276 ARG A CA 1
ATOM 2084 C C . ARG A 1 276 ? -12.570 4.317 1.556 1.00 95.31 276 ARG A C 1
ATOM 2086 O O . ARG A 1 276 ? -13.179 4.242 2.618 1.00 95.31 276 ARG A O 1
ATOM 2093 N N . ASN A 1 277 ? -12.464 5.456 0.874 1.00 92.44 277 ASN A N 1
ATOM 2094 C CA . ASN A 1 277 ? -13.154 6.701 1.242 1.00 92.44 277 ASN A CA 1
ATOM 2095 C C . ASN A 1 277 ? -12.989 7.111 2.725 1.00 92.44 277 ASN A C 1
ATOM 2097 O O . ASN A 1 277 ? -13.959 7.513 3.363 1.00 92.44 277 ASN A O 1
ATOM 2101 N N . GLY A 1 278 ? -11.782 6.995 3.288 1.00 91.62 278 GLY A N 1
ATOM 2102 C CA . GLY A 1 278 ? -11.507 7.333 4.696 1.00 91.62 278 GLY A CA 1
ATOM 2103 C C . GLY A 1 278 ? -11.611 6.175 5.679 1.00 91.62 278 GLY A C 1
ATOM 2104 O O . GLY A 1 278 ? -11.208 6.331 6.832 1.00 91.62 278 GLY A O 1
ATOM 2105 N N . ALA A 1 279 ? -12.114 5.027 5.227 1.00 93.69 279 ALA A N 1
ATOM 2106 C CA . ALA A 1 279 ? -12.167 3.816 6.019 1.00 93.69 279 ALA A CA 1
ATOM 2107 C C . ALA A 1 279 ? -11.028 2.855 5.652 1.00 93.69 279 ALA A C 1
ATOM 2109 O O . ALA A 1 279 ? -10.730 2.649 4.476 1.00 93.69 279 ALA A O 1
ATOM 2110 N N . TRP A 1 280 ? -10.430 2.246 6.668 1.00 96.25 280 TRP A N 1
ATOM 2111 C CA . TRP A 1 280 ? -9.418 1.200 6.559 1.00 96.25 280 TRP A CA 1
ATOM 2112 C C . TRP A 1 280 ? -10.028 -0.139 6.953 1.00 96.25 280 TRP A C 1
ATOM 2114 O O . TRP A 1 280 ? -10.799 -0.195 7.911 1.00 96.25 280 TRP A O 1
ATOM 2124 N N . TYR A 1 281 ? -9.667 -1.196 6.232 1.00 95.62 281 TYR A N 1
ATOM 2125 C CA . TYR A 1 281 ? -10.097 -2.572 6.473 1.00 95.62 281 TYR A CA 1
ATOM 2126 C C . TYR A 1 281 ? -8.867 -3.469 6.380 1.00 95.62 281 TYR A C 1
ATOM 2128 O O . TYR A 1 281 ? -8.293 -3.612 5.301 1.00 95.62 281 TYR A O 1
ATOM 2136 N N . LEU A 1 282 ? -8.423 -4.017 7.507 1.00 95.62 282 LEU A N 1
ATOM 2137 C CA . LEU A 1 282 ? -7.153 -4.733 7.621 1.00 95.62 282 LEU A CA 1
ATOM 2138 C C . LEU A 1 282 ? -7.429 -6.179 8.029 1.00 95.62 282 LEU A C 1
ATOM 2140 O O . LEU A 1 282 ? -8.098 -6.398 9.039 1.00 95.62 282 LEU A O 1
ATOM 2144 N N . ASP A 1 283 ? -6.896 -7.141 7.270 1.00 95.56 283 ASP A N 1
ATOM 2145 C CA . ASP A 1 283 ? -6.937 -8.575 7.596 1.00 95.56 283 ASP A CA 1
ATOM 2146 C C . ASP A 1 283 ? -6.055 -8.826 8.824 1.00 95.56 283 ASP A C 1
ATOM 2148 O O . ASP A 1 283 ? -4.859 -9.119 8.722 1.00 95.56 283 ASP A O 1
ATOM 2152 N N . TYR A 1 284 ? -6.614 -8.597 10.010 1.00 91.94 284 TYR A N 1
ATOM 2153 C CA . TYR A 1 284 ? -5.839 -8.535 11.246 1.00 91.94 284 TYR A CA 1
ATOM 2154 C C . TYR A 1 284 ? -5.412 -9.933 11.686 1.00 91.94 284 TYR A C 1
ATOM 2156 O O . TYR A 1 284 ? -4.299 -10.128 12.182 1.00 91.94 284 TYR A O 1
ATOM 2164 N N . ASN A 1 285 ? -6.282 -10.924 11.476 1.00 91.31 285 ASN A N 1
ATOM 2165 C CA . ASN A 1 285 ? -5.996 -12.312 11.817 1.00 91.31 285 ASN A CA 1
ATOM 2166 C C . ASN A 1 285 ? -5.139 -13.026 10.743 1.00 91.31 285 ASN A C 1
ATOM 2168 O O . A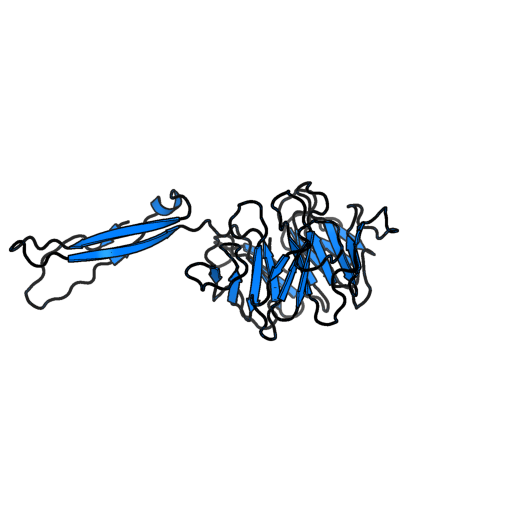SN A 1 285 ? -4.536 -14.060 11.041 1.00 91.31 285 ASN A O 1
ATOM 2172 N N . GLY A 1 286 ? -5.029 -12.454 9.538 1.00 93.12 286 GLY A N 1
ATOM 2173 C CA . GLY A 1 286 ? -4.191 -12.931 8.441 1.00 93.12 286 GLY A CA 1
ATOM 2174 C C . GLY A 1 286 ? -4.784 -14.097 7.648 1.00 93.12 286 GLY A C 1
ATOM 2175 O O . GLY A 1 286 ? -4.031 -14.782 6.943 1.00 93.12 286 GLY A O 1
ATOM 2176 N N . ASN A 1 287 ? -6.082 -14.382 7.778 1.00 94.06 287 ASN A N 1
ATOM 2177 C CA . ASN A 1 287 ? -6.729 -15.526 7.133 1.00 94.06 287 ASN A CA 1
ATOM 2178 C C . ASN A 1 287 ? -7.181 -15.237 5.688 1.00 94.06 287 ASN A C 1
ATOM 2180 O O . ASN A 1 287 ? -7.514 -16.179 4.967 1.00 94.06 287 ASN A O 1
ATOM 2184 N N . GLY A 1 288 ? -7.125 -13.981 5.236 1.00 95.12 288 GLY A N 1
ATOM 2185 C CA . GLY A 1 288 ? -7.567 -13.550 3.910 1.00 95.12 288 GLY A CA 1
ATOM 2186 C C . GLY A 1 288 ? -9.088 -13.494 3.734 1.00 95.12 288 GLY A C 1
ATOM 2187 O O . GLY A 1 288 ? -9.568 -13.499 2.605 1.00 95.12 288 GLY A O 1
ATOM 2188 N N . ILE A 1 289 ? -9.863 -13.474 4.814 1.00 95.19 289 ILE A N 1
ATOM 2189 C CA . ILE A 1 289 ? -11.326 -13.430 4.799 1.00 95.19 289 ILE A CA 1
ATOM 2190 C C . ILE A 1 289 ? -11.761 -12.223 5.616 1.00 95.19 289 ILE A C 1
ATOM 2192 O O . ILE A 1 289 ? -11.283 -12.015 6.721 1.00 95.19 289 ILE A O 1
ATOM 2196 N N . TRP A 1 290 ? -12.700 -11.439 5.087 1.00 94.44 290 TRP A N 1
ATOM 2197 C CA . TRP A 1 290 ? -13.307 -10.373 5.874 1.00 94.44 290 TRP A CA 1
ATOM 2198 C C . TRP A 1 290 ? -14.268 -10.953 6.922 1.00 94.44 290 TRP A C 1
ATOM 2200 O O . TRP A 1 290 ? -15.399 -11.332 6.606 1.00 94.44 290 TRP A O 1
ATOM 2210 N N . ASP A 1 291 ? -13.830 -10.974 8.179 1.00 92.38 291 ASP A N 1
ATOM 2211 C CA . ASP A 1 291 ? -14.569 -11.510 9.328 1.00 92.38 291 ASP A CA 1
ATOM 2212 C C . ASP A 1 291 ? -15.326 -10.422 10.120 1.00 92.38 291 ASP A C 1
ATOM 2214 O O . ASP A 1 291 ? -16.016 -10.700 11.108 1.00 92.38 291 ASP A O 1
ATOM 2218 N N . GLY A 1 292 ? -15.231 -9.166 9.678 1.00 92.12 292 GLY A N 1
ATOM 2219 C CA . GLY A 1 292 ? -15.815 -8.012 10.355 1.00 92.12 292 GLY A CA 1
ATOM 2220 C C . GLY A 1 292 ? -14.903 -7.425 11.436 1.00 92.12 292 GLY A C 1
ATOM 2221 O O . GLY A 1 292 ? -13.995 -8.076 11.939 1.00 92.12 292 GLY A O 1
ATOM 2222 N N . CYS A 1 293 ? -15.186 -6.186 11.848 1.00 88.50 293 CYS A N 1
ATOM 2223 C CA . CYS A 1 293 ? -14.298 -5.379 12.703 1.00 88.50 293 CYS A CA 1
ATOM 2224 C C . CYS A 1 293 ? -14.087 -5.891 14.147 1.00 88.50 293 CYS A C 1
ATOM 2226 O O . CYS A 1 293 ? -13.359 -5.276 14.926 1.00 88.50 293 CYS A O 1
ATOM 2228 N N . ASP A 1 294 ? -14.777 -6.966 14.543 1.00 85.50 294 ASP A N 1
ATOM 2229 C CA . ASP A 1 294 ? -14.568 -7.632 15.836 1.00 85.50 294 ASP A CA 1
ATOM 2230 C C . ASP A 1 294 ? -13.402 -8.636 15.797 1.00 85.50 294 ASP A C 1
ATOM 2232 O O . ASP A 1 294 ? -12.880 -9.017 16.853 1.00 85.50 294 ASP A O 1
ATOM 2236 N N . VAL A 1 295 ? -13.052 -9.106 14.597 1.00 87.38 295 VAL A N 1
ATOM 2237 C CA . VAL A 1 295 ? -12.002 -10.094 14.324 1.00 87.38 295 VAL A CA 1
ATOM 2238 C C . VAL A 1 295 ? -10.880 -9.437 13.528 1.00 87.38 295 VAL A C 1
ATOM 2240 O O . VAL A 1 295 ? -9.721 -9.520 13.933 1.00 87.38 295 VAL A O 1
ATOM 2243 N N . ASP A 1 296 ? -11.255 -8.750 12.455 1.00 92.00 296 ASP A N 1
ATOM 2244 C CA . ASP A 1 296 ? -10.393 -7.877 11.672 1.00 92.00 296 ASP A CA 1
ATOM 2245 C C . ASP A 1 296 ? -10.344 -6.467 12.251 1.00 92.00 296 ASP A C 1
ATOM 2247 O O . ASP A 1 296 ? -11.112 -6.113 13.149 1.00 92.00 296 ASP A O 1
ATOM 2251 N N . GLU A 1 297 ? -9.451 -5.635 11.719 1.00 90.00 297 GLU A N 1
ATOM 2252 C CA . GLU A 1 297 ? -9.394 -4.230 12.099 1.00 90.00 297 GLU A CA 1
ATOM 2253 C C . GLU A 1 297 ? -10.147 -3.384 11.083 1.00 90.00 297 GLU A C 1
ATOM 2255 O O . GLU A 1 297 ? -9.980 -3.536 9.869 1.00 90.00 297 GLU A O 1
ATOM 2260 N N . CYS A 1 298 ? -10.949 -2.443 11.576 1.00 91.12 298 CYS A N 1
ATOM 2261 C CA . CYS A 1 298 ? -11.431 -1.370 10.731 1.00 91.12 298 CYS A CA 1
ATOM 2262 C C . CYS A 1 298 ? -11.390 -0.028 11.439 1.00 91.12 298 CYS A C 1
ATOM 2264 O O . CYS A 1 298 ? -11.831 0.113 12.579 1.00 91.12 298 CYS A O 1
ATOM 2266 N N . PHE A 1 299 ? -10.939 0.983 10.709 1.00 90.88 299 PHE A N 1
ATOM 2267 C CA . PHE A 1 299 ? -10.910 2.359 11.179 1.00 90.88 299 PHE A CA 1
ATOM 2268 C C . PHE A 1 299 ? -11.785 3.188 10.266 1.00 90.88 299 PHE A C 1
ATOM 2270 O O . PHE A 1 299 ? -11.553 3.235 9.067 1.00 90.88 299 PHE A O 1
ATOM 2277 N N . GLN A 1 300 ? -12.828 3.805 10.813 1.00 87.06 300 GLN A N 1
ATOM 2278 C CA . GLN A 1 300 ? -13.851 4.485 10.013 1.00 87.06 300 GLN A CA 1
ATOM 2279 C C . GLN A 1 300 ? -13.523 5.961 9.742 1.00 87.06 300 GLN A C 1
ATOM 2281 O O . GLN A 1 300 ? -14.303 6.646 9.084 1.00 87.06 300 GLN A O 1
ATOM 2286 N N . SER A 1 301 ? -12.452 6.505 10.330 1.00 81.69 301 SER A N 1
ATOM 2287 C CA . SER A 1 301 ? -12.267 7.961 10.413 1.00 81.69 301 SER A CA 1
ATOM 2288 C C . SER A 1 301 ? -10.804 8.406 10.390 1.00 81.69 301 SER A C 1
ATOM 2290 O O . SER A 1 301 ? -10.455 9.384 11.047 1.00 81.69 301 SER A O 1
ATOM 2292 N N . PHE A 1 302 ? -9.965 7.736 9.593 1.00 90.06 302 PHE A N 1
ATOM 2293 C CA . PHE A 1 302 ? -8.588 8.173 9.350 1.00 90.06 302 PHE A CA 1
ATOM 2294 C C . PHE A 1 302 ? -8.386 8.507 7.864 1.00 90.06 302 PHE A C 1
ATOM 2296 O O . PHE A 1 302 ? -8.072 7.648 7.036 1.00 90.06 302 PHE A O 1
ATOM 2303 N N . GLY A 1 303 ? -8.643 9.774 7.520 1.00 89.56 303 GLY A N 1
ATOM 2304 C CA . GLY A 1 303 ? -8.738 10.285 6.147 1.00 89.56 303 GLY A CA 1
ATOM 2305 C C . GLY A 1 303 ? -10.182 10.617 5.756 1.00 89.56 303 GLY A C 1
ATOM 2306 O O . GLY A 1 303 ? -10.987 11.007 6.600 1.00 89.56 303 GLY A O 1
ATOM 2307 N N . GLY A 1 304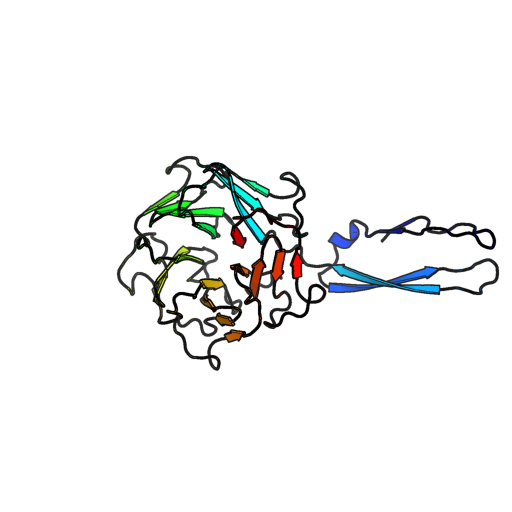 ? -10.520 10.462 4.474 1.00 89.44 304 GLY A N 1
ATOM 2308 C CA . GLY A 1 304 ? -11.891 10.612 3.969 1.00 89.44 304 GLY A CA 1
ATOM 2309 C C . GLY A 1 304 ? -12.155 11.926 3.242 1.00 89.44 304 GLY A C 1
ATOM 2310 O O . GLY A 1 304 ? -13.275 12.159 2.784 1.00 89.44 304 GLY A O 1
ATOM 2311 N N . ILE A 1 305 ? -11.131 12.765 3.073 1.00 92.62 305 ILE A N 1
ATOM 2312 C CA . ILE A 1 305 ? -11.202 13.848 2.097 1.00 92.62 305 ILE A CA 1
ATOM 2313 C C . ILE A 1 305 ? -10.981 13.239 0.703 1.00 92.62 305 ILE A C 1
ATOM 2315 O O . ILE A 1 305 ? -10.063 12.436 0.522 1.00 92.62 305 ILE A O 1
ATOM 2319 N N . PRO A 1 306 ? -11.813 13.577 -0.302 1.00 92.38 306 PRO A N 1
ATOM 2320 C CA . PRO A 1 306 ? -11.630 13.066 -1.655 1.00 92.38 306 PRO A CA 1
ATOM 2321 C C . PRO A 1 306 ? -10.219 13.339 -2.186 1.00 92.38 306 PRO A C 1
ATOM 2323 O O . PRO A 1 306 ? -9.784 14.489 -2.240 1.00 92.38 306 PRO A O 1
ATOM 2326 N N . GLY A 1 307 ? -9.531 12.278 -2.612 1.00 91.56 307 GLY A N 1
ATOM 2327 C CA . GLY A 1 307 ? -8.151 12.343 -3.097 1.00 91.56 307 GLY A CA 1
ATOM 2328 C C . GLY A 1 307 ? -7.083 12.028 -2.047 1.00 91.56 307 GLY A C 1
ATOM 2329 O O . GLY A 1 307 ? -5.909 12.009 -2.411 1.00 91.56 307 GLY A O 1
ATOM 2330 N N . ASP A 1 308 ? -7.464 11.755 -0.794 1.00 95.81 308 ASP A N 1
ATOM 2331 C CA . ASP A 1 308 ? -6.564 11.149 0.190 1.00 95.81 308 ASP A CA 1
ATOM 2332 C C . ASP A 1 308 ? -6.032 9.811 -0.352 1.00 95.81 308 ASP A C 1
ATOM 2334 O O . ASP A 1 308 ? -6.806 8.955 -0.793 1.00 95.81 308 ASP A O 1
ATOM 2338 N N . LEU A 1 309 ? -4.710 9.640 -0.326 1.00 96.44 309 LEU A N 1
ATOM 2339 C CA . LEU A 1 309 ? -4.035 8.402 -0.712 1.00 96.44 309 LEU A CA 1
ATOM 2340 C C . LEU A 1 309 ? -3.539 7.680 0.543 1.00 96.44 309 LEU A C 1
ATOM 2342 O O . LEU A 1 309 ? -2.866 8.317 1.358 1.00 96.44 309 LEU A O 1
ATOM 2346 N N . PRO A 1 310 ? -3.834 6.381 0.717 1.00 95.88 310 PRO A N 1
ATOM 2347 C CA . PRO A 1 310 ? -3.326 5.620 1.840 1.00 95.88 310 PRO A CA 1
ATOM 2348 C C . PRO A 1 310 ? -1.825 5.411 1.680 1.00 95.88 310 PRO A C 1
ATOM 2350 O O . PRO A 1 310 ? -1.320 5.146 0.589 1.00 95.88 310 PRO A O 1
ATOM 2353 N N . VAL A 1 311 ? -1.120 5.495 2.793 1.00 94.19 311 VAL A N 1
ATOM 2354 C CA . VAL A 1 311 ? 0.284 5.129 2.902 1.00 94.19 311 VAL A CA 1
ATOM 2355 C C . VAL A 1 311 ? 0.438 4.240 4.119 1.00 94.19 311 VAL A C 1
ATOM 2357 O O . VAL A 1 311 ? -0.220 4.456 5.138 1.00 94.19 311 VAL A O 1
ATOM 2360 N N . VAL A 1 312 ? 1.255 3.204 3.982 1.00 89.88 312 VAL A N 1
ATOM 2361 C CA . VAL A 1 312 ? 1.429 2.190 5.015 1.00 89.88 312 VAL A CA 1
ATOM 2362 C C . VAL A 1 312 ? 2.900 1.980 5.312 1.00 89.88 312 VAL A C 1
ATOM 2364 O O . VAL A 1 312 ? 3.736 2.133 4.421 1.00 89.88 312 VAL A O 1
ATOM 2367 N N . TYR A 1 313 ? 3.191 1.661 6.570 1.00 74.81 313 TYR A N 1
ATOM 2368 C CA . TYR A 1 313 ? 4.473 1.127 7.002 1.00 74.81 313 TYR A CA 1
ATOM 2369 C C . TYR A 1 313 ? 4.374 -0.332 7.438 1.00 74.81 313 TYR A C 1
ATOM 2371 O O . TYR A 1 313 ? 3.486 -0.628 8.258 1.00 74.81 313 TYR A O 1
#